Protein AF-A0AB33K5E7-F1 (afdb_monomer_lite)

Structure (mmCIF, N/CA/C/O backbone):
data_AF-A0AB33K5E7-F1
#
_entry.id   AF-A0AB33K5E7-F1
#
loop_
_atom_site.group_PDB
_atom_site.id
_atom_site.type_symbol
_atom_site.label_atom_id
_atom_site.label_alt_id
_atom_site.label_comp_id
_atom_site.label_asym_id
_atom_site.label_entity_id
_atom_site.label_seq_id
_atom_site.pdbx_PDB_ins_code
_atom_site.Cartn_x
_atom_site.Cartn_y
_atom_site.Cartn_z
_atom_site.occupancy
_atom_site.B_iso_or_equiv
_atom_site.auth_seq_id
_atom_site.auth_comp_id
_atom_site.auth_asym_id
_atom_site.auth_atom_id
_atom_site.pdbx_PDB_model_num
ATOM 1 N N . MET A 1 1 ? -12.745 38.269 89.923 1.00 45.34 1 MET A N 1
ATOM 2 C CA . MET A 1 1 ? -13.370 37.085 89.294 1.00 45.34 1 MET A CA 1
ATOM 3 C C . MET A 1 1 ? -13.185 37.184 87.789 1.00 45.34 1 MET A C 1
ATOM 5 O O . MET A 1 1 ? -13.771 38.069 87.185 1.00 45.34 1 MET A O 1
ATOM 9 N N . ALA A 1 2 ? -12.330 36.347 87.203 1.00 41.56 2 ALA A N 1
ATOM 10 C CA . ALA A 1 2 ? -12.125 36.285 85.757 1.00 41.56 2 ALA A CA 1
ATOM 11 C C . ALA A 1 2 ? -12.571 34.902 85.270 1.00 41.56 2 ALA A C 1
ATOM 13 O O . ALA A 1 2 ? -11.962 33.890 85.608 1.00 41.56 2 ALA A O 1
ATOM 14 N N . TYR A 1 3 ? -13.674 34.869 84.526 1.00 47.62 3 TYR A N 1
ATOM 15 C CA . TYR A 1 3 ? -14.204 33.663 83.902 1.00 47.62 3 TYR A CA 1
ATOM 16 C C . TYR A 1 3 ? -13.379 33.341 82.649 1.00 47.62 3 TYR A C 1
ATOM 18 O O . TYR A 1 3 ? -13.564 33.952 81.600 1.00 47.62 3 TYR A O 1
ATOM 26 N N . GLY A 1 4 ? -12.450 32.391 82.763 1.00 49.41 4 GLY A N 1
ATOM 27 C CA . GLY A 1 4 ? -11.745 31.811 81.620 1.00 49.41 4 GLY A CA 1
ATOM 28 C C . GLY A 1 4 ? -12.596 30.724 80.964 1.00 49.41 4 GLY A C 1
ATOM 29 O O . GLY A 1 4 ? -12.826 29.670 81.549 1.00 49.41 4 GLY A O 1
ATOM 30 N N . THR A 1 5 ? -13.077 30.985 79.753 1.00 57.50 5 THR A N 1
ATOM 31 C CA . THR A 1 5 ? -13.794 30.034 78.893 1.00 57.50 5 THR A CA 1
ATOM 32 C C . THR A 1 5 ? -12.846 28.913 78.436 1.00 57.50 5 THR A C 1
ATOM 34 O O . THR A 1 5 ? -11.818 29.212 77.826 1.00 57.50 5 THR A O 1
ATOM 37 N N . PRO A 1 6 ? -13.141 27.619 78.673 1.00 54.16 6 PRO A N 1
ATOM 38 C CA . PRO A 1 6 ? -12.310 26.547 78.139 1.00 54.16 6 PRO A CA 1
ATOM 39 C C . PRO A 1 6 ? -12.555 26.380 76.632 1.00 54.16 6 PRO A C 1
ATOM 41 O O . PRO A 1 6 ? -13.681 26.179 76.176 1.00 54.16 6 PRO A O 1
ATOM 44 N N . ALA A 1 7 ? -11.474 26.471 75.858 1.00 49.94 7 ALA A N 1
ATOM 45 C CA . ALA A 1 7 ? -11.465 26.333 74.408 1.00 49.94 7 ALA A CA 1
ATOM 46 C C . ALA A 1 7 ? -12.013 24.967 73.951 1.00 49.94 7 ALA A C 1
ATOM 48 O O . ALA A 1 7 ? -11.551 23.907 74.380 1.00 49.94 7 ALA A O 1
ATOM 49 N N . ALA A 1 8 ? -12.982 24.999 73.034 1.00 52.03 8 ALA A N 1
ATOM 50 C CA . ALA A 1 8 ? -13.568 23.819 72.414 1.00 52.03 8 ALA A CA 1
ATOM 51 C C . ALA A 1 8 ? -12.527 23.061 71.569 1.00 52.03 8 ALA A C 1
ATOM 53 O O . ALA A 1 8 ? -12.053 23.549 70.541 1.00 52.03 8 ALA A O 1
ATOM 54 N N . GLN A 1 9 ? -12.188 21.840 71.984 1.00 50.88 9 GLN A N 1
ATOM 55 C CA . GLN A 1 9 ? -11.328 20.939 71.219 1.00 50.88 9 GLN A CA 1
ATOM 56 C C . GLN A 1 9 ? -12.087 20.407 69.993 1.00 50.88 9 GLN A C 1
ATOM 58 O O . GLN A 1 9 ? -13.057 19.657 70.102 1.00 50.88 9 GLN A O 1
ATOM 63 N N . THR A 1 10 ? -11.635 20.782 68.797 1.00 57.53 10 THR A N 1
ATOM 64 C CA . THR A 1 10 ? -12.144 20.262 67.524 1.00 57.53 10 THR A CA 1
ATOM 65 C C . THR A 1 10 ? -11.651 18.829 67.307 1.00 57.53 10 THR A C 1
ATOM 67 O O . THR A 1 10 ? -10.491 18.576 66.987 1.00 57.53 10 THR A O 1
ATOM 70 N N . THR A 1 11 ? -12.538 17.845 67.461 1.00 56.28 11 THR A N 1
ATOM 71 C CA . THR A 1 11 ? -12.212 16.439 67.188 1.00 56.28 11 THR A CA 1
ATOM 72 C C . THR A 1 11 ? -12.206 16.171 65.678 1.00 56.28 11 THR A C 1
ATOM 74 O O . THR A 1 11 ? -13.236 15.994 65.027 1.00 56.28 11 THR A O 1
ATOM 77 N N . GLN A 1 12 ? -11.016 16.119 65.076 1.00 53.03 12 GLN A N 1
ATOM 78 C CA . GLN A 1 12 ? -10.844 15.661 63.694 1.00 53.03 12 GLN A CA 1
ATOM 79 C C . GLN A 1 12 ? -11.224 14.173 63.579 1.00 53.03 12 GLN A C 1
ATOM 81 O O . GLN A 1 12 ? -10.523 13.279 64.058 1.00 53.03 12 GLN A O 1
ATOM 86 N N . LYS A 1 13 ? -12.337 13.876 62.899 1.00 57.72 13 LYS A N 1
ATOM 87 C CA . LYS A 1 13 ? -12.805 12.505 62.640 1.00 57.72 13 LYS A CA 1
ATOM 88 C C . LYS A 1 13 ? -11.840 11.776 61.690 1.00 57.72 13 LYS A C 1
ATOM 90 O O . LYS A 1 13 ? -11.963 11.850 60.467 1.00 57.72 13 LYS A O 1
ATOM 95 N N . LYS A 1 14 ? -10.866 11.053 62.252 1.00 58.94 14 LYS A N 1
ATOM 96 C CA . LYS A 1 14 ? -9.869 10.247 61.524 1.00 58.94 14 LYS A CA 1
ATOM 97 C C . LYS A 1 14 ? -10.568 9.238 60.596 1.00 58.94 14 LYS A C 1
ATOM 99 O O . LYS A 1 14 ? -11.207 8.291 61.056 1.00 58.94 14 LYS A O 1
ATOM 104 N N . ARG A 1 15 ? -10.454 9.414 59.272 1.00 60.03 15 ARG A N 1
ATOM 105 C CA . ARG A 1 15 ? -10.975 8.451 58.279 1.00 60.03 15 ARG A CA 1
ATOM 106 C C . ARG A 1 15 ? -10.195 7.139 58.410 1.00 60.03 15 ARG A C 1
ATOM 108 O O . ARG A 1 15 ? -9.036 7.062 58.015 1.00 60.03 15 ARG A O 1
ATOM 115 N N . ARG A 1 16 ? -10.821 6.102 58.971 1.00 71.56 16 ARG A N 1
ATOM 116 C CA . ARG A 1 16 ? -10.220 4.765 59.100 1.00 71.56 16 ARG A CA 1
ATOM 117 C C . ARG A 1 16 ? -10.138 4.117 57.717 1.00 71.56 16 ARG A C 1
ATOM 119 O O . ARG A 1 16 ? -11.153 3.736 57.139 1.00 71.56 16 ARG A O 1
ATOM 126 N N . THR A 1 17 ? -8.934 4.004 57.168 1.00 76.94 17 THR A N 1
ATOM 127 C CA . THR A 1 17 ? -8.682 3.230 55.951 1.00 76.94 17 THR A CA 1
ATOM 128 C C . THR A 1 17 ? -8.501 1.759 56.319 1.00 76.94 17 THR A C 1
ATOM 130 O O . THR A 1 17 ? -7.806 1.414 57.272 1.00 76.94 17 THR A O 1
ATOM 133 N N . LEU A 1 18 ? -9.164 0.864 55.584 1.00 82.25 18 LEU A N 1
ATOM 134 C CA . LEU A 1 18 ? -9.027 -0.576 55.808 1.00 82.25 18 LEU A CA 1
ATOM 135 C C . LEU A 1 18 ? -7.586 -1.018 55.527 1.00 82.25 18 LEU A C 1
ATOM 137 O O . LEU A 1 18 ? -7.046 -0.734 54.451 1.00 82.25 18 LEU A O 1
ATOM 141 N N . THR A 1 19 ? -7.000 -1.768 56.459 1.00 85.19 19 THR A N 1
ATOM 142 C CA . THR A 1 19 ? -5.695 -2.410 56.274 1.00 85.19 19 THR A CA 1
ATOM 143 C C . THR A 1 19 ? -5.761 -3.451 55.154 1.00 85.19 19 THR A C 1
ATOM 145 O O . THR A 1 19 ? -6.829 -3.984 54.831 1.00 85.19 19 THR A O 1
ATOM 148 N N . ALA A 1 20 ? -4.620 -3.767 54.537 1.00 82.38 2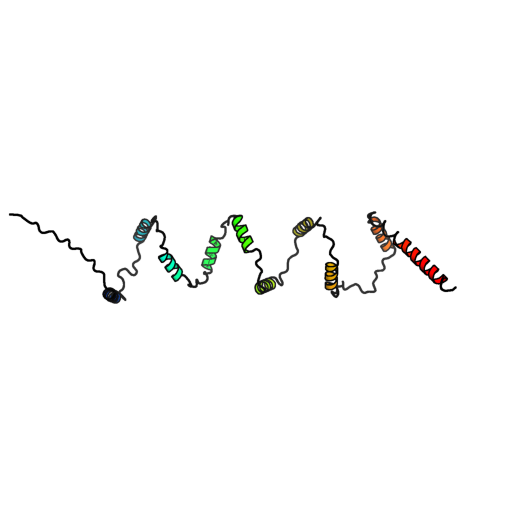0 ALA A N 1
ATOM 149 C CA . ALA A 1 20 ? -4.552 -4.773 53.474 1.00 82.38 20 ALA A CA 1
ATOM 150 C C . ALA A 1 20 ? -5.091 -6.142 53.937 1.00 82.38 20 ALA A C 1
ATOM 152 O O . ALA A 1 20 ? -5.829 -6.800 53.203 1.00 82.38 20 ALA A O 1
ATOM 153 N N . ALA A 1 21 ? -4.812 -6.519 55.189 1.00 83.81 21 ALA A N 1
ATOM 154 C CA . ALA A 1 21 ? -5.341 -7.727 55.814 1.00 83.81 21 ALA A CA 1
ATOM 155 C C . ALA A 1 21 ? -6.875 -7.696 55.948 1.00 83.81 21 ALA A C 1
ATOM 157 O O . ALA A 1 21 ? -7.542 -8.673 55.604 1.00 83.81 21 ALA A O 1
ATOM 158 N N . ALA A 1 22 ? -7.452 -6.566 56.371 1.00 85.88 22 ALA A N 1
ATOM 159 C CA . ALA A 1 22 ? -8.904 -6.406 56.453 1.00 85.88 22 ALA A CA 1
ATOM 160 C C . ALA A 1 22 ? -9.565 -6.499 55.066 1.00 85.88 22 ALA A C 1
ATOM 162 O O . ALA A 1 22 ? -10.558 -7.207 54.898 1.00 85.88 22 ALA A O 1
ATOM 163 N N . LYS A 1 23 ? -8.973 -5.869 54.041 1.00 87.75 23 LYS A N 1
ATOM 164 C CA . LYS A 1 23 ? -9.442 -5.979 52.647 1.00 87.75 23 LYS A CA 1
ATOM 165 C C . LYS A 1 23 ? -9.378 -7.420 52.132 1.00 87.75 23 LYS A C 1
ATOM 167 O O . LYS A 1 23 ? -10.314 -7.863 51.471 1.00 87.75 23 LYS A O 1
ATOM 172 N N . LYS A 1 24 ? -8.320 -8.169 52.467 1.00 86.06 24 LYS A N 1
ATOM 173 C CA . LYS A 1 24 ? -8.164 -9.586 52.095 1.00 86.06 24 LYS A CA 1
ATOM 174 C C . LYS A 1 24 ? -9.234 -10.467 52.750 1.00 86.06 24 LYS A C 1
ATOM 176 O O . LYS A 1 24 ? -9.838 -11.277 52.055 1.00 86.06 24 LYS A O 1
ATOM 181 N N . LYS A 1 25 ? -9.530 -10.260 54.040 1.00 87.44 25 LYS A N 1
ATOM 182 C CA . LYS A 1 25 ? -10.610 -10.967 54.758 1.00 87.44 25 LYS A CA 1
ATOM 183 C C . LYS A 1 25 ? -11.991 -10.672 54.162 1.00 87.44 25 LYS A C 1
ATOM 185 O O . LYS A 1 25 ? -12.774 -11.591 53.936 1.00 87.44 25 LYS A O 1
ATOM 190 N N . ILE A 1 26 ? -12.274 -9.405 53.855 1.00 85.25 26 ILE A N 1
ATOM 191 C CA . ILE A 1 26 ? -13.532 -9.001 53.207 1.00 85.25 26 ILE A CA 1
ATOM 192 C C . ILE A 1 26 ? -13.646 -9.630 51.812 1.00 85.25 26 ILE A C 1
ATOM 194 O O . ILE A 1 26 ? -14.695 -10.177 51.483 1.00 85.25 26 ILE A O 1
ATOM 198 N N . SER A 1 27 ? -12.567 -9.602 51.025 1.00 83.56 27 SER A N 1
ATOM 199 C CA . SER A 1 27 ? -12.514 -10.207 49.690 1.00 83.56 27 SER A CA 1
ATOM 200 C C . SER A 1 27 ? -12.775 -11.713 49.740 1.00 83.56 27 SER A C 1
ATOM 202 O O . SER A 1 27 ? -13.689 -12.187 49.074 1.00 83.56 27 SER A O 1
ATOM 204 N N . ALA A 1 28 ? -12.076 -12.452 50.608 1.00 83.50 28 ALA A N 1
ATOM 205 C CA . ALA A 1 28 ? -12.276 -13.894 50.785 1.00 83.50 28 ALA A CA 1
ATOM 206 C C . ALA A 1 28 ? -13.712 -14.245 51.217 1.00 83.50 28 ALA A C 1
ATOM 208 O O . ALA A 1 28 ? -14.277 -15.247 50.790 1.00 83.50 28 ALA A O 1
ATOM 209 N N . ARG A 1 29 ? -14.352 -13.384 52.018 1.00 83.00 29 ARG A N 1
ATOM 210 C CA . ARG A 1 29 ? -15.759 -13.550 52.419 1.00 83.00 29 ARG A CA 1
ATOM 211 C C . ARG A 1 29 ? -16.753 -13.229 51.294 1.00 83.00 29 ARG A C 1
ATOM 213 O O . ARG A 1 29 ? -17.927 -13.591 51.407 1.00 83.00 29 ARG A O 1
ATOM 220 N N . GLN A 1 30 ? -16.331 -12.506 50.260 1.00 79.19 30 GLN A N 1
ATOM 221 C CA . GLN A 1 30 ? -17.154 -12.122 49.110 1.00 79.19 30 GLN A CA 1
ATOM 222 C C . GLN A 1 30 ? -16.920 -13.016 47.885 1.00 79.19 30 GLN A C 1
ATOM 224 O O . GLN A 1 30 ? -17.825 -13.144 47.058 1.00 79.19 30 GLN A O 1
ATOM 229 N N . THR A 1 31 ? -15.758 -13.665 47.766 1.00 72.75 31 THR A N 1
ATOM 230 C CA . THR A 1 31 ? -15.484 -14.622 46.688 1.00 72.75 31 THR A CA 1
ATOM 231 C C . THR A 1 31 ? -16.472 -15.787 46.737 1.00 72.75 31 THR A C 1
ATOM 233 O O . THR A 1 31 ? -16.683 -16.384 47.787 1.00 72.75 31 THR A O 1
ATOM 236 N N . GLY A 1 32 ? -17.105 -16.091 45.601 1.00 73.31 32 GLY A N 1
ATOM 237 C CA . GLY A 1 32 ? -18.065 -17.195 45.463 1.00 73.31 32 GLY A CA 1
ATOM 238 C C . GLY A 1 32 ? -19.530 -16.836 45.740 1.00 73.31 32 GLY A C 1
ATOM 239 O O . GLY A 1 32 ? -20.422 -17.565 45.312 1.00 73.31 32 GLY A O 1
ATOM 240 N N . LYS A 1 33 ? -19.823 -15.689 46.367 1.00 77.06 33 LYS A N 1
ATOM 241 C CA . LYS A 1 33 ? -21.213 -15.252 46.571 1.00 77.06 33 LYS A CA 1
ATOM 242 C C . LYS A 1 33 ? -21.808 -14.734 45.262 1.00 77.06 33 LYS A C 1
ATOM 244 O O . LYS A 1 33 ? -21.201 -13.910 44.574 1.00 77.06 33 LYS A O 1
ATOM 249 N N . LYS A 1 34 ? -23.018 -15.186 44.911 1.00 71.81 34 LYS A N 1
ATOM 250 C CA . LYS A 1 34 ? -23.780 -14.586 43.806 1.00 71.81 34 LYS A CA 1
ATOM 251 C C . LYS A 1 34 ? -24.079 -13.134 44.187 1.00 71.81 34 LYS A C 1
ATOM 253 O O . LYS A 1 34 ? -24.711 -12.884 45.207 1.00 71.81 34 LYS A O 1
ATOM 258 N N . HIS A 1 35 ? -23.594 -12.174 43.396 1.00 73.12 35 HIS A N 1
ATOM 259 C CA . HIS A 1 35 ? -23.960 -10.778 43.622 1.00 73.12 35 HIS A CA 1
ATOM 260 C C . HIS A 1 35 ? -25.480 -10.633 43.462 1.00 73.12 35 HIS A C 1
ATOM 262 O O . HIS A 1 35 ? -26.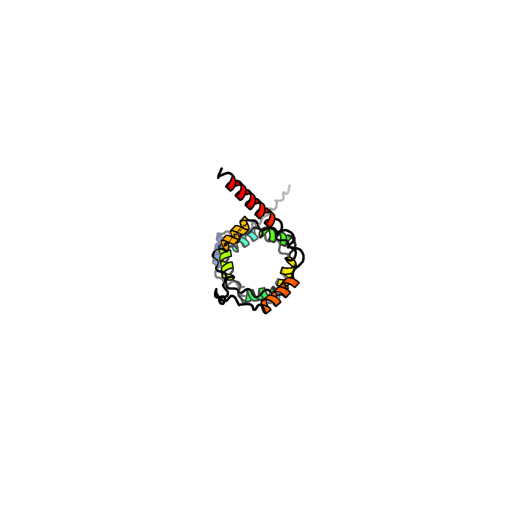016 -11.169 42.489 1.00 73.12 35 HIS A O 1
ATOM 268 N N . PRO A 1 36 ? -26.160 -9.885 44.348 1.00 73.44 36 PRO A N 1
ATOM 269 C CA . PRO A 1 36 ? -27.622 -9.765 44.355 1.00 73.44 36 PRO A CA 1
ATOM 270 C C . PRO A 1 36 ? -28.194 -9.186 43.052 1.00 73.44 36 PRO A C 1
ATOM 272 O O . PRO A 1 36 ? -29.381 -9.333 42.782 1.00 73.44 36 PRO A O 1
ATOM 275 N N . HIS A 1 37 ? -27.343 -8.573 42.217 1.00 70.31 37 HIS A N 1
ATOM 276 C CA . HIS A 1 37 ? -27.714 -8.054 40.902 1.00 70.31 37 HIS A CA 1
ATOM 277 C C . HIS A 1 37 ? -27.053 -8.751 39.709 1.00 70.31 37 HIS A C 1
ATOM 279 O O . HIS A 1 37 ? -27.079 -8.235 38.589 1.00 70.31 37 HIS A O 1
ATOM 285 N N . LYS A 1 38 ? -26.438 -9.920 39.912 1.00 72.25 38 LYS A N 1
ATOM 286 C CA . LYS A 1 38 ? -25.819 -10.671 38.817 1.00 72.25 38 LYS A CA 1
ATOM 287 C C . LYS A 1 38 ? -26.913 -11.277 37.935 1.00 72.25 38 LYS A C 1
ATOM 289 O O . LYS A 1 38 ? -27.544 -12.247 38.328 1.00 72.25 38 LYS A O 1
ATOM 294 N N . GLY A 1 39 ? -27.096 -10.716 36.741 1.00 67.44 39 GLY A N 1
ATOM 295 C CA . GLY A 1 39 ? -28.043 -11.225 35.743 1.00 67.44 39 GLY A CA 1
ATOM 296 C C . GLY A 1 39 ? -29.368 -10.466 35.645 1.00 67.44 39 GLY A C 1
ATOM 297 O O . GLY A 1 39 ? -30.168 -10.807 34.781 1.00 67.44 39 GLY A O 1
ATOM 298 N N . HIS A 1 40 ? -29.596 -9.415 36.443 1.00 73.50 40 HIS A N 1
ATOM 299 C CA . HIS A 1 40 ? -30.786 -8.577 36.253 1.00 73.50 40 HIS A CA 1
ATOM 300 C C . HIS A 1 40 ? -30.681 -7.804 34.942 1.00 73.50 40 HIS A C 1
ATOM 302 O O . HIS A 1 40 ? -29.780 -6.981 34.750 1.00 73.50 40 HIS A O 1
ATOM 308 N N . ALA A 1 41 ? -31.614 -8.068 34.030 1.00 67.75 41 ALA A N 1
ATOM 309 C CA . ALA A 1 41 ? -31.745 -7.304 32.805 1.00 67.75 41 ALA A CA 1
ATOM 310 C C . ALA A 1 41 ? -32.206 -5.883 33.153 1.00 67.75 41 ALA A C 1
ATOM 312 O O . ALA A 1 41 ? -33.260 -5.679 33.750 1.00 67.75 41 ALA A O 1
ATOM 313 N N . THR A 1 42 ? -31.420 -4.877 32.774 1.00 77.12 42 THR A N 1
ATOM 314 C CA . THR A 1 42 ? -31.861 -3.486 32.888 1.00 77.12 42 THR A CA 1
ATOM 315 C C . THR A 1 42 ? -33.060 -3.262 31.969 1.00 77.12 42 THR A C 1
ATOM 317 O O . THR A 1 42 ? -33.007 -3.582 30.776 1.00 77.12 42 THR A O 1
ATOM 320 N N . THR A 1 43 ? -34.145 -2.718 32.524 1.00 83.00 43 THR A N 1
ATOM 321 C CA . THR A 1 43 ? -35.357 -2.399 31.760 1.00 83.00 43 THR A CA 1
ATOM 322 C C . THR A 1 43 ? -35.040 -1.385 30.659 1.00 83.00 43 THR A C 1
ATOM 324 O O . THR A 1 43 ? -34.111 -0.579 30.780 1.00 83.00 43 THR A O 1
ATOM 327 N N . ALA A 1 44 ? -35.808 -1.404 29.566 1.00 81.88 44 ALA A N 1
ATOM 328 C CA . ALA A 1 44 ? -35.626 -0.456 28.463 1.00 81.88 44 ALA A CA 1
ATOM 329 C C . ALA A 1 44 ? -35.684 1.005 28.952 1.00 81.88 44 ALA A C 1
ATOM 331 O O . ALA A 1 44 ? -34.850 1.822 28.564 1.00 81.88 44 ALA A O 1
ATOM 332 N N . SER A 1 45 ? -36.586 1.295 29.895 1.00 82.25 45 SER A N 1
ATOM 333 C CA . SER A 1 45 ? -36.702 2.598 30.560 1.00 82.25 45 SER A CA 1
ATOM 334 C C . SER A 1 45 ? -35.432 2.990 31.333 1.00 82.25 45 SER A C 1
ATOM 336 O O . SER A 1 45 ? -34.933 4.106 31.184 1.00 82.25 45 SER A O 1
ATOM 338 N N . ALA A 1 46 ? -34.826 2.068 32.090 1.00 84.62 46 ALA A N 1
ATOM 339 C CA . ALA A 1 46 ? -33.567 2.329 32.792 1.00 84.62 46 ALA A CA 1
ATOM 340 C C . ALA A 1 46 ? -32.403 2.595 31.821 1.00 84.62 46 ALA A C 1
ATOM 342 O O . ALA A 1 46 ? -31.620 3.525 32.026 1.00 84.62 46 ALA A O 1
ATOM 343 N N . LYS A 1 47 ? -32.312 1.832 30.724 1.00 85.94 47 LYS A N 1
ATOM 344 C CA . LYS A 1 47 ? -31.301 2.058 29.676 1.00 85.94 47 LYS A CA 1
ATOM 345 C C . LYS A 1 47 ? -31.478 3.418 29.000 1.00 85.94 47 LYS A C 1
ATOM 347 O O . LYS A 1 47 ? -30.483 4.106 28.773 1.00 85.94 47 LYS A O 1
ATOM 352 N N . ALA A 1 48 ? -32.717 3.823 28.723 1.00 85.44 48 ALA A N 1
ATOM 353 C CA . ALA A 1 48 ? -33.028 5.125 28.139 1.00 85.44 48 ALA A CA 1
ATOM 354 C C . ALA A 1 48 ? -32.623 6.277 29.072 1.00 85.44 48 ALA A C 1
ATOM 356 O O . ALA A 1 48 ? -31.939 7.200 28.631 1.00 85.44 48 ALA A O 1
ATOM 357 N N . LYS A 1 49 ? -32.937 6.180 30.371 1.00 88.00 49 LYS A N 1
ATOM 358 C CA . LYS A 1 49 ? -32.532 7.169 31.387 1.00 88.00 49 LYS A CA 1
ATOM 359 C C . LYS A 1 49 ? -31.010 7.296 31.500 1.00 88.00 49 LYS A C 1
ATOM 361 O O . LYS A 1 49 ? -30.483 8.404 31.467 1.00 88.00 49 LYS A O 1
ATOM 366 N N . ILE A 1 50 ? -30.291 6.171 31.553 1.00 86.62 50 ILE A N 1
ATOM 367 C CA . ILE A 1 50 ? -28.818 6.167 31.582 1.00 86.62 50 ILE A CA 1
ATOM 368 C C . ILE A 1 50 ? -28.257 6.767 30.287 1.00 86.62 50 ILE A C 1
ATOM 370 O O . ILE A 1 50 ? -27.353 7.599 30.331 1.00 86.62 50 ILE A O 1
ATOM 374 N N . SER A 1 51 ? -28.800 6.390 29.127 1.00 86.12 51 SER A N 1
ATOM 375 C CA . SER A 1 51 ? -28.345 6.925 27.843 1.00 86.12 51 SER A CA 1
ATOM 376 C C . SER A 1 51 ? -28.599 8.425 27.716 1.00 86.12 51 SER A C 1
ATOM 378 O O . SER A 1 51 ? -27.756 9.109 27.142 1.00 86.12 51 SER A O 1
ATOM 380 N N . ALA A 1 52 ? -29.725 8.935 28.217 1.00 85.88 52 ALA A N 1
ATOM 381 C CA . ALA A 1 52 ? -30.028 10.363 28.228 1.00 85.88 52 ALA A CA 1
ATOM 382 C C . ALA A 1 52 ? -29.060 11.120 29.148 1.00 85.88 52 ALA A C 1
ATOM 384 O O . ALA A 1 52 ? -28.464 12.102 28.719 1.00 85.88 52 ALA A O 1
ATOM 385 N N . ALA A 1 53 ? -28.807 10.601 30.354 1.00 85.81 53 ALA A N 1
ATOM 386 C CA . ALA A 1 53 ? -27.872 11.198 31.310 1.00 85.81 53 ALA A CA 1
ATOM 387 C C . ALA A 1 53 ? -26.407 11.193 30.828 1.00 85.81 53 ALA A C 1
ATOM 389 O O . ALA A 1 53 ? -25.605 12.038 31.228 1.00 85.81 53 ALA A O 1
ATOM 390 N N . LEU A 1 54 ? -26.024 10.223 29.993 1.00 85.00 54 LEU A N 1
ATOM 391 C CA . LEU A 1 54 ? -24.672 10.127 29.436 1.00 85.00 54 LEU A CA 1
ATOM 392 C C . LEU A 1 54 ? -24.503 10.881 28.112 1.00 85.00 54 LEU A C 1
ATOM 394 O O . LEU A 1 54 ? -23.372 11.203 27.738 1.00 85.00 54 LEU A O 1
ATOM 398 N N . LYS A 1 55 ? -25.593 11.173 27.396 1.00 84.56 55 LYS A N 1
ATOM 399 C CA . LYS A 1 55 ? -25.543 11.883 26.117 1.00 84.56 55 LYS A CA 1
ATOM 400 C C . LYS A 1 55 ? -25.076 13.325 26.349 1.00 84.56 55 LYS A C 1
ATOM 402 O O . LYS A 1 55 ? -25.615 14.039 27.179 1.00 84.56 55 LYS A O 1
ATOM 407 N N . GLY A 1 56 ? -24.036 13.738 25.625 1.00 74.62 56 GLY A N 1
ATOM 408 C CA . GLY A 1 56 ? -23.461 15.087 25.726 1.00 74.62 56 GLY A CA 1
ATOM 409 C C . GLY A 1 56 ? -22.402 15.272 26.820 1.00 74.62 56 GLY A C 1
ATOM 410 O O . GLY A 1 56 ? -21.745 16.314 26.847 1.00 74.62 56 GLY A O 1
ATOM 411 N N . ARG A 1 57 ? -22.146 14.271 27.677 1.00 79.31 57 ARG A N 1
ATOM 412 C CA . ARG A 1 57 ? -21.023 14.340 28.626 1.00 79.31 57 ARG A CA 1
ATOM 413 C C . ARG A 1 57 ? -19.699 14.336 27.860 1.00 79.31 57 ARG A C 1
ATOM 415 O O . ARG A 1 57 ? -19.349 13.359 27.201 1.00 79.31 57 ARG A O 1
ATOM 422 N N . LYS A 1 58 ? -18.937 15.426 27.969 1.00 72.06 58 LYS A N 1
ATOM 423 C CA . LYS A 1 58 ? -17.573 15.500 27.434 1.00 72.06 58 LYS A CA 1
ATOM 424 C C . LYS A 1 58 ? -16.662 14.642 28.310 1.00 72.06 58 LYS A C 1
ATOM 426 O O . LYS A 1 58 ? -16.373 14.990 29.451 1.00 72.06 58 LYS A O 1
ATOM 431 N N . HIS A 1 59 ? -16.223 13.501 27.789 1.00 72.62 59 HIS A N 1
ATOM 432 C CA . HIS A 1 59 ? -15.158 12.736 28.426 1.00 72.62 59 HIS A CA 1
ATOM 433 C C . HIS A 1 59 ? -13.847 13.514 28.274 1.00 72.62 59 HIS A C 1
ATOM 435 O O . HIS A 1 59 ? -13.424 13.799 27.155 1.00 72.62 59 HIS A O 1
ATOM 441 N N . GLY A 1 60 ? -13.228 13.883 29.398 1.00 72.06 60 GLY A N 1
ATOM 4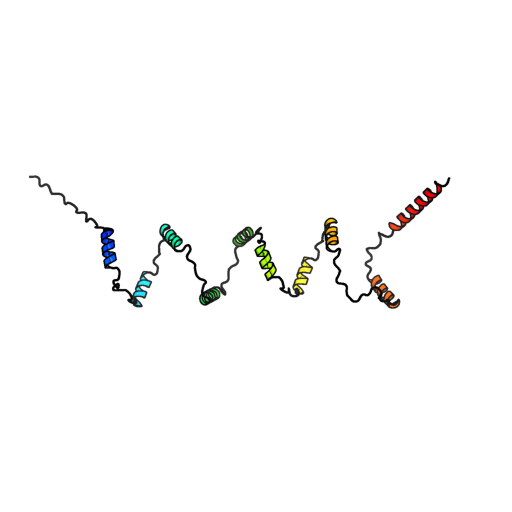42 C CA . GLY A 1 60 ? -11.909 14.513 29.397 1.00 72.06 60 GLY A CA 1
ATOM 443 C C . GLY A 1 60 ? -10.841 13.611 28.759 1.00 72.06 60 GLY A C 1
ATOM 444 O O . GLY A 1 60 ? -11.046 12.397 28.631 1.00 72.06 60 GLY A O 1
ATOM 445 N N . PRO A 1 61 ? -9.695 14.180 28.346 1.00 75.00 61 PRO A N 1
ATOM 446 C CA . PRO A 1 61 ? -8.618 13.409 27.745 1.00 75.00 61 PRO A CA 1
ATOM 447 C C . PRO A 1 61 ? -8.141 12.320 28.711 1.00 75.00 61 PRO A C 1
ATOM 449 O O . PRO A 1 61 ? -7.831 12.573 29.874 1.00 75.00 61 PRO A O 1
ATOM 452 N N . VAL A 1 62 ? -8.085 11.082 28.217 1.00 77.31 62 VAL A N 1
ATOM 453 C CA . VAL A 1 62 ? -7.544 9.946 28.970 1.00 77.31 62 VAL A CA 1
ATOM 454 C C . VAL A 1 62 ? -6.094 10.257 29.341 1.00 77.31 62 VAL A C 1
ATOM 456 O O . VAL A 1 62 ? -5.284 10.548 28.459 1.00 77.31 62 VAL A O 1
ATOM 459 N N . SER A 1 63 ? -5.757 10.178 30.632 1.00 81.00 63 SER A N 1
ATOM 460 C CA . SER A 1 63 ? -4.410 10.502 31.111 1.00 81.00 63 SER A CA 1
ATOM 461 C C . SER A 1 63 ? -3.337 9.664 30.408 1.00 81.00 63 SER A C 1
ATOM 463 O O . SER A 1 63 ? -3.561 8.495 30.066 1.00 81.00 63 SER A O 1
ATOM 465 N N . ALA A 1 64 ? -2.146 10.240 30.213 1.00 80.69 64 ALA A N 1
ATOM 466 C CA . ALA A 1 64 ? -1.032 9.571 29.536 1.00 80.69 64 ALA A CA 1
ATOM 467 C C . ALA A 1 64 ? -0.698 8.209 30.173 1.00 80.69 64 ALA A C 1
ATOM 469 O O . ALA A 1 64 ? -0.514 7.220 29.463 1.00 80.69 64 ALA A O 1
ATOM 470 N N . ALA A 1 65 ? -0.737 8.128 31.507 1.00 80.31 65 ALA A N 1
ATOM 471 C CA . ALA A 1 65 ? -0.545 6.888 32.255 1.00 80.31 65 ALA A CA 1
ATOM 472 C C . ALA A 1 65 ? -1.603 5.820 31.919 1.00 80.31 65 ALA A C 1
ATOM 474 O O . ALA A 1 65 ? -1.278 4.645 31.740 1.00 80.31 65 ALA A O 1
ATOM 475 N N . THR A 1 66 ? -2.870 6.213 31.780 1.00 82.31 66 THR A N 1
ATOM 476 C CA . THR A 1 66 ? -3.957 5.290 31.413 1.00 82.31 66 THR A CA 1
ATOM 477 C C . THR A 1 66 ? -3.805 4.818 29.970 1.00 82.31 66 THR A C 1
ATOM 479 O O . THR A 1 66 ? -3.949 3.628 29.680 1.00 82.31 66 THR A O 1
ATOM 482 N N . ARG A 1 67 ? -3.427 5.722 29.060 1.00 84.81 67 ARG A N 1
ATOM 483 C CA . ARG A 1 67 ? -3.161 5.386 27.656 1.00 84.81 67 ARG A CA 1
ATOM 484 C C . ARG A 1 67 ? -1.974 4.430 27.510 1.00 84.81 67 ARG A C 1
ATOM 486 O O . ARG A 1 67 ? -2.049 3.496 26.711 1.00 84.81 67 ARG A O 1
ATOM 493 N N . ALA A 1 68 ? -0.914 4.624 28.293 1.00 83.81 68 ALA A N 1
ATOM 494 C CA . ALA A 1 68 ? 0.243 3.733 28.337 1.00 83.81 68 ALA A CA 1
ATOM 495 C C . ALA A 1 68 ? -0.135 2.327 28.831 1.00 83.81 68 ALA A C 1
ATOM 497 O O . ALA A 1 68 ? 0.201 1.343 28.172 1.00 83.81 68 ALA A O 1
ATOM 498 N N . LYS A 1 69 ? -0.916 2.225 29.917 1.00 85.38 69 LYS A N 1
ATOM 499 C CA . LYS A 1 69 ? -1.423 0.942 30.440 1.00 85.38 69 LYS A CA 1
ATOM 500 C C . LYS A 1 69 ? -2.292 0.203 29.419 1.00 85.38 69 LYS A C 1
ATOM 502 O O . LYS A 1 69 ? -2.075 -0.982 29.178 1.00 85.38 69 LYS A O 1
ATOM 507 N N . LEU A 1 70 ? -3.222 0.903 28.764 1.00 84.81 70 LEU A N 1
ATOM 508 C CA . LEU A 1 70 ? -4.055 0.326 27.701 1.00 84.81 70 LEU A CA 1
ATOM 509 C C . LEU A 1 70 ? -3.216 -0.137 26.507 1.00 84.81 70 LEU A C 1
ATOM 511 O O . LEU A 1 70 ? -3.445 -1.218 25.967 1.00 84.81 70 LEU A O 1
ATOM 515 N N . SER A 1 71 ? -2.222 0.658 26.110 1.00 84.75 71 SER A N 1
ATOM 516 C CA . SER A 1 71 ? -1.344 0.327 24.985 1.00 84.75 71 SER A CA 1
ATOM 517 C C . SER A 1 71 ? -0.481 -0.894 25.297 1.00 84.75 71 SER A C 1
ATOM 519 O O . SER A 1 71 ? -0.380 -1.782 24.458 1.00 84.75 71 SER A O 1
ATOM 521 N N . ALA A 1 72 ? 0.083 -0.983 26.505 1.00 83.81 72 ALA A N 1
ATOM 522 C CA . ALA A 1 72 ? 0.830 -2.150 26.969 1.00 83.81 72 ALA A CA 1
ATOM 523 C C . ALA A 1 72 ? -0.054 -3.406 27.029 1.00 83.81 72 ALA A C 1
ATOM 525 O O . ALA A 1 72 ? 0.342 -4.449 26.518 1.00 83.81 72 ALA A O 1
ATOM 526 N N . ALA A 1 73 ? -1.277 -3.292 27.556 1.00 83.50 73 ALA A N 1
ATOM 527 C CA . ALA A 1 73 ? -2.222 -4.407 27.652 1.00 83.50 73 ALA A CA 1
ATOM 528 C C . ALA A 1 73 ? -2.731 -4.912 26.289 1.00 83.50 73 ALA A C 1
ATOM 530 O O . ALA A 1 73 ? -3.166 -6.060 26.169 1.00 83.50 73 ALA A O 1
ATOM 531 N N . LEU A 1 74 ? -2.734 -4.057 25.264 1.00 81.56 74 LEU A N 1
ATOM 532 C CA . LEU A 1 74 ? -3.153 -4.408 23.904 1.00 81.56 74 LEU A CA 1
ATOM 533 C C . LEU A 1 74 ? -1.979 -4.810 23.001 1.00 81.56 74 LEU A C 1
ATOM 535 O O . LEU A 1 74 ? -2.202 -5.419 21.950 1.00 81.56 74 LEU A O 1
ATOM 539 N N . ARG A 1 75 ? -0.739 -4.492 23.386 1.00 81.31 75 ARG A N 1
ATOM 540 C CA . ARG A 1 75 ? 0.468 -4.845 22.635 1.00 81.31 75 ARG A CA 1
ATOM 541 C C . ARG A 1 75 ? 0.668 -6.361 22.672 1.00 81.31 75 ARG A C 1
ATOM 543 O O . ARG A 1 75 ? 0.616 -6.977 23.725 1.00 81.31 75 ARG A O 1
ATOM 550 N N . GLY A 1 76 ? 0.865 -6.969 21.503 1.00 70.00 76 GLY A N 1
ATOM 551 C CA . GLY A 1 76 ? 1.097 -8.414 21.372 1.00 70.00 76 GLY A CA 1
ATOM 552 C C . GLY A 1 76 ? -0.161 -9.291 21.330 1.00 70.00 76 GLY A C 1
ATOM 553 O O . GLY A 1 76 ? -0.055 -10.473 21.011 1.00 70.00 76 GLY A O 1
ATOM 554 N N . LYS A 1 77 ? -1.364 -8.743 21.556 1.00 74.62 77 LYS A N 1
ATOM 555 C CA . LYS A 1 77 ? -2.606 -9.509 21.365 1.00 74.62 77 LYS A CA 1
ATOM 556 C C . LYS A 1 77 ? -2.816 -9.802 19.878 1.00 74.62 77 LYS A C 1
ATOM 558 O O . LYS A 1 77 ? -3.100 -8.893 19.093 1.00 74.62 77 LYS A O 1
ATOM 563 N N . LYS A 1 78 ? -2.685 -11.076 19.490 1.00 65.38 78 LYS A N 1
ATOM 564 C CA . LYS A 1 78 ? -2.958 -11.540 18.123 1.00 65.38 78 LYS A CA 1
ATOM 565 C C . LYS A 1 78 ? -4.436 -11.309 17.815 1.00 65.38 78 LYS A C 1
ATOM 567 O O . LYS A 1 78 ? -5.311 -11.963 18.372 1.00 65.38 78 LYS A O 1
ATOM 572 N N . ARG A 1 79 ? -4.720 -10.353 16.931 1.00 72.00 79 ARG A N 1
ATOM 573 C CA . ARG A 1 79 ? -6.058 -10.192 16.358 1.00 72.00 79 ARG A CA 1
ATOM 574 C C . ARG A 1 79 ? -6.235 -11.307 15.334 1.00 72.00 79 ARG A C 1
ATOM 576 O O . ARG A 1 79 ? -5.462 -11.372 14.38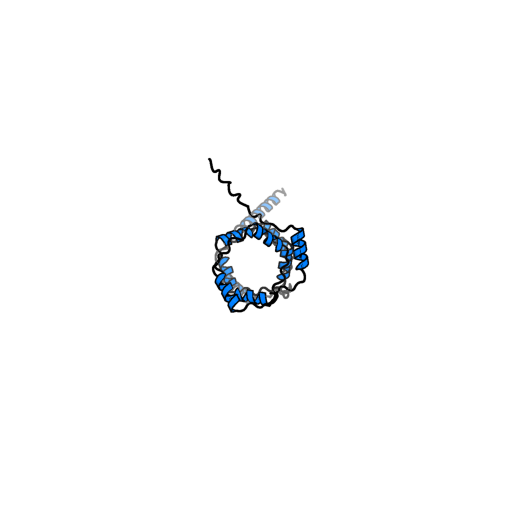0 1.00 72.00 79 ARG A O 1
ATOM 583 N N . GLY A 1 80 ? -7.204 -12.192 15.561 1.00 71.31 80 GLY A N 1
ATOM 584 C CA . GLY A 1 80 ? -7.561 -13.223 14.590 1.00 71.31 80 GLY A CA 1
ATOM 585 C C . GLY A 1 80 ? -7.952 -12.613 13.235 1.00 71.31 80 GLY A C 1
ATOM 586 O O . GLY A 1 80 ? -8.285 -11.421 13.165 1.00 71.31 80 GLY A O 1
ATOM 587 N N . PRO A 1 81 ? -7.899 -13.396 12.144 1.00 74.38 81 PRO A N 1
ATOM 588 C CA . PRO A 1 81 ? -8.359 -12.930 10.844 1.00 74.38 81 PRO A CA 1
ATOM 589 C C . PRO A 1 81 ? -9.825 -12.495 10.943 1.00 74.38 81 PRO A C 1
ATOM 591 O O . PRO A 1 81 ? -10.645 -13.176 11.557 1.00 74.38 81 PRO A O 1
ATOM 594 N N . LEU A 1 82 ? -10.166 -11.348 10.343 1.00 74.75 82 LEU A N 1
ATOM 595 C CA . LEU A 1 82 ? -11.566 -10.931 10.257 1.00 74.75 82 LEU A CA 1
ATOM 596 C C . LEU A 1 82 ? -12.377 -12.019 9.546 1.00 74.75 82 LEU A C 1
ATOM 598 O O . LEU A 1 82 ? -11.969 -12.491 8.481 1.00 74.75 82 LEU A O 1
ATOM 602 N N . SER A 1 83 ? -13.541 -12.363 10.103 1.00 80.75 83 SER A N 1
ATOM 603 C CA . SER A 1 83 ? -14.464 -13.313 9.480 1.00 80.75 83 SER A CA 1
ATOM 604 C C . SER A 1 83 ? -14.866 -12.850 8.075 1.00 80.75 83 SER A C 1
ATOM 606 O O . SER A 1 83 ? -14.889 -11.650 7.777 1.00 80.75 83 SER A O 1
ATOM 608 N N . ALA A 1 84 ? -15.203 -13.797 7.195 1.00 78.44 84 ALA A N 1
ATOM 609 C CA . ALA A 1 84 ? -15.625 -13.492 5.827 1.00 78.44 84 ALA A CA 1
ATOM 610 C C . ALA A 1 84 ? -16.805 -12.502 5.798 1.00 78.44 84 ALA A C 1
ATOM 612 O O . ALA A 1 84 ? -16.775 -11.525 5.050 1.00 78.44 84 ALA A O 1
ATOM 613 N N . ALA A 1 85 ? -17.776 -12.679 6.701 1.00 78.19 85 ALA A N 1
ATOM 614 C CA . ALA A 1 85 ? -18.909 -11.772 6.867 1.00 78.19 85 ALA A CA 1
ATOM 615 C C . ALA A 1 85 ? -18.480 -10.349 7.272 1.00 78.19 85 ALA A C 1
ATOM 617 O O . ALA A 1 85 ? -18.981 -9.367 6.722 1.00 78.19 85 ALA A O 1
ATOM 618 N N . ALA A 1 86 ? -17.518 -10.207 8.191 1.00 80.69 86 ALA A N 1
ATOM 619 C CA . ALA A 1 86 ? -17.000 -8.897 8.584 1.00 80.69 86 ALA A CA 1
ATOM 620 C C . ALA A 1 86 ? -16.240 -8.212 7.435 1.00 80.69 86 ALA A C 1
ATOM 622 O O . ALA A 1 86 ? -16.390 -7.007 7.218 1.00 80.69 86 ALA A O 1
ATOM 623 N N . ARG A 1 87 ? -15.469 -8.976 6.650 1.00 83.38 87 ARG A N 1
ATOM 624 C CA . ARG A 1 87 ? -14.774 -8.461 5.457 1.00 83.38 87 ARG A CA 1
ATOM 625 C C . ARG A 1 87 ? -15.760 -8.021 4.377 1.00 83.38 87 ARG A C 1
ATOM 627 O O . ARG A 1 87 ? -15.550 -6.967 3.781 1.00 83.38 87 ARG A O 1
ATOM 634 N N . ALA A 1 88 ? -16.838 -8.775 4.162 1.00 81.44 88 ALA A N 1
ATOM 635 C CA . ALA A 1 88 ? -17.893 -8.423 3.215 1.00 81.44 88 ALA A CA 1
ATOM 636 C C . ALA A 1 88 ? -18.611 -7.127 3.622 1.00 81.44 88 ALA A C 1
ATOM 638 O O . ALA A 1 88 ? -18.739 -6.222 2.799 1.00 81.44 88 ALA A O 1
ATOM 639 N N . LYS A 1 89 ? -18.980 -6.983 4.903 1.00 84.81 89 LYS A N 1
ATOM 640 C CA . LYS A 1 89 ? -19.597 -5.756 5.440 1.00 84.81 89 LYS A CA 1
ATOM 641 C C . LYS A 1 89 ? -18.677 -4.540 5.306 1.00 84.81 89 LYS A C 1
ATOM 643 O O . LYS A 1 89 ? -19.114 -3.493 4.837 1.00 84.81 89 LYS A O 1
ATOM 648 N N . LEU A 1 90 ? -17.393 -4.680 5.644 1.00 83.81 90 LEU A N 1
ATOM 649 C CA . LEU A 1 90 ? -16.405 -3.609 5.463 1.00 83.81 90 LEU A CA 1
ATOM 650 C C . LEU A 1 90 ? -16.201 -3.257 3.988 1.00 83.81 90 LEU A C 1
ATOM 652 O O . LEU A 1 90 ? -16.114 -2.081 3.645 1.00 83.81 90 LEU A O 1
ATOM 656 N N . SER A 1 91 ? -16.132 -4.259 3.111 1.00 83.19 91 SER A N 1
ATOM 657 C CA . SER A 1 91 ? -16.002 -4.039 1.672 1.00 83.19 91 SER A CA 1
ATOM 658 C C . SER A 1 91 ? -17.215 -3.296 1.120 1.00 83.19 91 SER A C 1
ATOM 660 O O . SER A 1 91 ? -17.028 -2.302 0.427 1.00 83.19 91 SER A O 1
ATOM 662 N N . ALA A 1 92 ? -18.433 -3.704 1.483 1.00 82.50 92 ALA A N 1
ATOM 663 C CA . ALA A 1 92 ? -19.666 -3.025 1.094 1.00 82.50 92 ALA A CA 1
ATOM 664 C C . ALA A 1 92 ? -19.714 -1.580 1.617 1.00 82.50 92 ALA A C 1
ATOM 666 O O . ALA A 1 92 ? -19.969 -0.667 0.843 1.00 82.50 92 ALA A O 1
ATOM 667 N N . ALA A 1 93 ? -19.362 -1.354 2.887 1.00 82.25 93 ALA A N 1
ATOM 668 C CA . ALA A 1 93 ? -19.340 -0.021 3.496 1.00 82.25 93 ALA A CA 1
ATOM 669 C C . ALA A 1 93 ? -18.282 0.925 2.895 1.00 82.25 93 ALA A C 1
ATOM 671 O O . ALA A 1 93 ? -18.381 2.147 3.026 1.00 82.25 93 ALA A O 1
ATOM 672 N N . LEU A 1 94 ? -17.227 0.377 2.289 1.00 80.00 94 LEU A N 1
ATOM 673 C CA . LEU A 1 94 ? -16.176 1.143 1.617 1.00 80.00 94 LEU A CA 1
ATOM 674 C C . LEU A 1 94 ? -16.398 1.250 0.103 1.00 80.00 94 LEU A C 1
ATOM 676 O O . LEU A 1 94 ? -15.777 2.101 -0.541 1.00 80.00 94 LEU A O 1
ATOM 680 N N . ARG A 1 95 ? -17.266 0.415 -0.474 1.00 75.81 95 ARG A N 1
ATOM 681 C CA . ARG A 1 95 ? -17.606 0.435 -1.897 1.00 75.81 95 ARG A CA 1
ATOM 682 C C . ARG A 1 95 ? -18.430 1.690 -2.184 1.00 75.81 95 ARG A C 1
ATOM 684 O O . ARG A 1 95 ? -19.410 1.963 -1.509 1.00 75.81 95 ARG A O 1
ATOM 691 N N . GLY A 1 96 ? -17.987 2.491 -3.151 1.00 64.88 96 GLY A N 1
ATOM 692 C CA . GLY A 1 96 ? -18.648 3.749 -3.525 1.00 64.88 96 GLY A CA 1
ATOM 693 C C . GLY A 1 96 ? -18.194 4.992 -2.750 1.00 64.88 96 GLY A C 1
ATOM 694 O O . GLY A 1 96 ? -18.504 6.104 -3.171 1.00 64.88 96 GLY A O 1
ATOM 695 N N . LYS A 1 97 ? -17.387 4.861 -1.685 1.00 71.56 97 LYS A N 1
ATOM 696 C CA . LYS A 1 97 ? -16.773 6.036 -1.045 1.00 71.56 97 LYS A CA 1
ATOM 697 C C . LYS A 1 97 ? -15.727 6.639 -1.981 1.00 71.56 97 LYS A C 1
ATOM 699 O O . LYS A 1 97 ? -14.650 6.067 -2.170 1.00 71.56 97 LYS A O 1
ATOM 704 N N . LYS A 1 98 ? -16.042 7.801 -2.563 1.00 62.38 98 LYS A N 1
ATOM 705 C CA . LYS A 1 98 ? -15.107 8.573 -3.390 1.00 62.38 98 LYS A CA 1
ATOM 706 C C . LYS A 1 98 ? -13.909 8.960 -2.525 1.00 62.38 98 LYS A C 1
ATOM 708 O O . LYS A 1 98 ? -14.004 9.806 -1.641 1.00 62.38 98 LYS A O 1
ATOM 713 N N . ARG A 1 99 ? -12.767 8.313 -2.761 1.00 68.00 99 ARG A N 1
ATOM 714 C CA . ARG A 1 99 ? -11.487 8.787 -2.233 1.00 68.00 99 ARG A CA 1
ATOM 715 C C . ARG A 1 99 ? -11.155 10.054 -3.011 1.00 68.00 99 ARG A C 1
ATOM 717 O O . ARG A 1 99 ? -10.949 9.973 -4.220 1.00 68.00 99 ARG A O 1
ATOM 724 N N . GLY A 1 100 ? -11.175 11.200 -2.336 1.00 69.69 100 GLY A N 1
ATOM 725 C CA . GLY A 1 100 ? -10.794 12.473 -2.942 1.00 69.69 100 GLY A CA 1
ATOM 726 C C . GLY A 1 100 ? -9.392 12.406 -3.565 1.00 69.69 100 GLY A C 1
ATOM 727 O O . GLY A 1 100 ? -8.596 11.523 -3.215 1.00 69.69 100 GLY A O 1
ATOM 728 N N . PRO A 1 101 ? -9.075 13.309 -4.508 1.00 72.75 101 PRO A N 1
ATOM 729 C CA . PRO A 1 101 ? -7.753 13.360 -5.109 1.00 72.75 101 PRO A CA 1
ATOM 730 C C . PRO A 1 101 ? -6.699 13.550 -4.015 1.00 72.75 101 PRO A C 1
ATOM 732 O O . PRO A 1 101 ? -6.763 14.465 -3.201 1.00 72.75 101 PRO A O 1
ATOM 735 N N . MET A 1 102 ? -5.718 12.651 -3.991 1.00 72.81 102 MET A N 1
ATOM 736 C CA . MET A 1 102 ? -4.587 12.734 -3.072 1.00 72.81 102 MET A CA 1
ATOM 737 C C . MET A 1 102 ? -3.826 14.048 -3.318 1.00 72.81 102 MET A C 1
ATOM 739 O O . MET A 1 102 ? -3.492 14.342 -4.473 1.00 72.81 102 MET A O 1
ATOM 743 N N . SER A 1 103 ? -3.565 14.819 -2.254 1.00 79.06 103 SER A N 1
ATOM 744 C CA . SER A 1 103 ? -2.908 16.131 -2.350 1.00 79.06 103 SER A CA 1
ATOM 745 C C . SER A 1 103 ? -1.524 16.032 -3.003 1.00 79.06 103 SER A C 1
ATOM 747 O O . SER A 1 103 ? -0.871 14.981 -2.968 1.00 79.06 103 SER A O 1
ATOM 749 N N . ALA A 1 104 ? -1.067 17.127 -3.617 1.00 76.94 104 ALA A N 1
ATOM 750 C CA . ALA A 1 104 ? 0.242 17.188 -4.271 1.00 76.94 104 ALA A CA 1
ATOM 751 C C . ALA A 1 104 ? 1.383 16.851 -3.294 1.00 76.94 104 ALA A C 1
ATOM 753 O O . ALA A 1 104 ? 2.263 16.055 -3.619 1.00 76.94 104 ALA A O 1
ATOM 754 N N . GLU A 1 105 ? 1.303 17.347 -2.060 1.00 77.00 105 GLU A N 1
ATOM 755 C CA . GLU A 1 105 ? 2.264 17.037 -1.000 1.00 77.00 105 GLU A CA 1
ATOM 756 C C . GLU A 1 105 ? 2.284 15.554 -0.627 1.00 77.00 105 GLU A C 1
ATOM 758 O O . GLU A 1 105 ? 3.350 14.956 -0.470 1.00 77.00 105 GLU A O 1
ATOM 763 N N . ALA A 1 106 ? 1.112 14.924 -0.511 1.00 80.12 106 ALA A N 1
ATOM 764 C CA . ALA A 1 106 ? 1.028 13.502 -0.211 1.00 80.12 106 ALA A CA 1
ATOM 765 C C . ALA A 1 106 ? 1.637 12.669 -1.351 1.00 80.12 106 ALA A C 1
ATOM 767 O O . ALA A 1 106 ? 2.333 11.682 -1.098 1.00 80.12 106 ALA A O 1
ATOM 768 N N . LYS A 1 107 ? 1.430 13.083 -2.610 1.00 82.81 107 LYS A N 1
ATOM 769 C CA . LYS A 1 107 ? 2.058 12.451 -3.784 1.00 82.81 107 LYS A CA 1
ATOM 770 C C . LYS A 1 107 ? 3.572 12.630 -3.772 1.00 82.81 107 LYS A C 1
ATOM 772 O O . LYS A 1 107 ? 4.281 11.661 -4.039 1.00 82.81 107 LYS A O 1
ATOM 777 N N . ALA A 1 108 ? 4.066 13.814 -3.416 1.00 80.19 108 ALA A N 1
ATOM 778 C CA . ALA A 1 108 ? 5.494 14.090 -3.304 1.00 80.19 108 ALA A CA 1
ATOM 779 C C . ALA A 1 108 ? 6.154 13.229 -2.215 1.00 80.19 108 ALA A C 1
ATOM 781 O O . ALA A 1 108 ? 7.147 12.558 -2.494 1.00 80.19 108 ALA A O 1
ATOM 782 N N . LYS A 1 109 ? 5.553 13.150 -1.019 1.00 84.25 109 LYS A N 1
ATOM 783 C CA . LYS A 1 109 ? 6.030 12.307 0.096 1.00 84.25 109 LYS A CA 1
ATOM 784 C C . LYS A 1 109 ? 6.009 10.812 -0.244 1.00 84.25 109 LYS A C 1
ATOM 786 O O . LYS A 1 109 ? 6.927 10.073 0.109 1.00 84.25 109 LYS A O 1
ATOM 791 N N . LEU A 1 110 ? 4.973 10.342 -0.942 1.00 83.88 110 LEU A N 1
ATOM 792 C CA . LEU A 1 110 ? 4.913 8.951 -1.399 1.00 83.88 110 LEU A CA 1
ATOM 793 C C . LEU A 1 110 ? 5.984 8.676 -2.464 1.00 83.88 110 LEU A C 1
ATOM 795 O O . LEU A 1 110 ? 6.667 7.654 -2.404 1.00 83.88 110 LEU A O 1
ATOM 799 N N . SER A 1 111 ? 6.136 9.590 -3.422 1.00 82.19 111 SER A N 1
ATOM 800 C CA . SER A 1 111 ? 7.124 9.490 -4.494 1.00 82.19 111 SER A CA 1
ATOM 801 C C . SER A 1 111 ? 8.541 9.455 -3.933 1.00 82.19 111 SER A C 1
ATOM 803 O O . SER A 1 111 ? 9.284 8.535 -4.263 1.00 82.19 111 SER A O 1
ATOM 805 N N . SER A 1 112 ? 8.900 10.366 -3.022 1.00 81.50 112 SER A N 1
ATOM 806 C CA . SER A 1 112 ? 10.229 10.395 -2.397 1.00 81.50 112 SER A CA 1
ATOM 807 C C . SER A 1 112 ? 10.532 9.107 -1.632 1.00 81.50 112 SER A C 1
ATOM 809 O O . SER A 1 112 ? 11.600 8.531 -1.814 1.00 81.50 112 SER A O 1
ATOM 811 N N . LYS A 1 113 ? 9.566 8.579 -0.870 1.00 82.69 113 LYS A N 1
ATOM 812 C CA . LYS A 1 113 ? 9.722 7.319 -0.125 1.00 82.69 113 LYS A CA 1
ATOM 813 C C . LYS A 1 113 ? 9.882 6.090 -1.024 1.00 82.69 113 LYS A C 1
ATOM 815 O O . LYS A 1 113 ? 10.463 5.087 -0.609 1.00 82.69 113 LYS A O 1
ATOM 820 N N . LEU A 1 114 ? 9.314 6.114 -2.228 1.00 83.19 114 LEU A N 1
ATOM 821 C CA . LEU A 1 114 ? 9.393 5.003 -3.179 1.00 83.19 114 LEU A CA 1
ATOM 822 C C . LEU A 1 114 ? 10.564 5.137 -4.157 1.00 83.19 114 LEU A C 1
ATOM 824 O O . LEU A 1 114 ? 11.024 4.125 -4.695 1.00 83.19 114 LEU A O 1
ATOM 828 N N . LYS A 1 115 ? 11.066 6.353 -4.381 1.00 84.31 115 LYS A N 1
ATOM 829 C CA . LYS A 1 115 ? 12.184 6.619 -5.284 1.00 84.31 115 LYS A CA 1
ATOM 830 C C . LYS A 1 115 ? 13.448 5.945 -4.745 1.00 84.31 115 LYS A C 1
ATOM 832 O O . LYS A 1 115 ? 13.786 6.063 -3.576 1.00 84.31 115 LYS A O 1
ATOM 837 N N . GLY A 1 116 ? 14.121 5.175 -5.598 1.00 75.00 116 GLY A N 1
ATOM 838 C CA . GLY A 1 116 ? 15.357 4.465 -5.247 1.00 75.00 116 GLY A CA 1
ATOM 839 C C . GLY A 1 116 ? 15.182 3.117 -4.536 1.00 75.00 116 GLY A C 1
ATOM 840 O O . GLY A 1 116 ? 16.162 2.382 -4.409 1.00 75.00 116 GLY A O 1
ATOM 841 N N . ARG A 1 117 ? 13.966 2.712 -4.136 1.00 82.62 117 ARG A N 1
ATOM 842 C CA . ARG A 1 117 ? 13.756 1.380 -3.539 1.00 82.62 117 ARG A CA 1
ATOM 843 C C . ARG A 1 117 ? 13.985 0.281 -4.579 1.00 82.62 117 ARG A C 1
ATOM 845 O O . ARG A 1 117 ? 13.232 0.143 -5.543 1.00 82.62 117 ARG A O 1
ATOM 852 N N . LYS A 1 118 ? 15.013 -0.541 -4.361 1.00 80.56 118 LYS A N 1
ATOM 853 C CA . LYS A 1 118 ? 15.285 -1.738 -5.166 1.00 80.56 118 LYS A CA 1
ATOM 854 C C . LYS A 1 118 ? 14.463 -2.908 -4.620 1.00 80.56 118 LYS A C 1
ATOM 856 O O . LYS A 1 118 ? 14.497 -3.191 -3.429 1.00 80.56 118 LYS A O 1
ATOM 861 N N . MET A 1 119 ? 13.728 -3.602 -5.490 1.00 81.38 119 MET A N 1
ATOM 862 C CA . MET A 1 119 ? 13.115 -4.884 -5.117 1.00 81.38 119 MET A CA 1
ATOM 863 C C . MET A 1 119 ? 14.206 -5.926 -4.853 1.00 81.38 119 MET A C 1
ATOM 865 O O . MET A 1 119 ? 15.132 -6.022 -5.665 1.00 81.38 119 MET A O 1
ATOM 869 N N . SER A 1 120 ? 14.058 -6.706 -3.776 1.00 85.88 120 SER A N 1
ATOM 870 C CA . SER A 1 120 ? 14.939 -7.836 -3.458 1.00 85.88 120 SER A CA 1
ATOM 871 C C . SER A 1 120 ? 14.911 -8.901 -4.559 1.00 85.88 120 SER A C 1
ATOM 873 O O . SER A 1 120 ? 13.966 -8.963 -5.357 1.00 85.88 120 SER A O 1
ATOM 875 N N . ALA A 1 121 ? 15.950 -9.737 -4.610 1.00 83.62 121 ALA A N 1
ATOM 876 C CA . ALA A 1 121 ? 16.049 -10.829 -5.577 1.00 83.62 121 ALA A CA 1
ATOM 877 C C . ALA A 1 121 ? 14.828 -11.765 -5.497 1.00 83.62 121 ALA A C 1
ATOM 879 O O . ALA A 1 121 ? 14.186 -12.016 -6.518 1.00 83.62 121 ALA A O 1
ATOM 880 N N . ASP A 1 122 ? 14.411 -12.145 -4.288 1.00 86.12 122 ASP A N 1
ATOM 881 C CA . ASP A 1 122 ? 13.243 -13.007 -4.067 1.00 86.12 122 ASP A CA 1
ATOM 882 C C . ASP A 1 122 ? 11.933 -12.384 -4.545 1.00 86.12 122 ASP A C 1
ATOM 884 O O . ASP A 1 122 ? 11.101 -13.047 -5.168 1.00 86.12 122 ASP A O 1
ATOM 888 N N . ALA A 1 123 ? 11.732 -11.087 -4.287 1.00 85.56 123 ALA A N 1
ATOM 889 C CA . ALA A 1 123 ? 10.538 -10.382 -4.743 1.00 85.56 123 ALA A CA 1
ATOM 890 C C . ALA A 1 123 ? 10.482 -10.325 -6.277 1.00 85.56 123 ALA A C 1
ATOM 892 O O . ALA A 1 123 ? 9.416 -10.505 -6.874 1.00 85.56 123 ALA A O 1
ATOM 893 N N . ARG A 1 124 ? 11.636 -10.129 -6.929 1.00 87.88 124 ARG A N 1
ATOM 894 C CA . ARG A 1 124 ? 11.752 -10.175 -8.394 1.00 87.88 124 ARG A CA 1
ATOM 895 C C . ARG A 1 124 ? 11.484 -11.576 -8.936 1.00 87.88 124 ARG A C 1
ATOM 897 O O . ARG A 1 124 ? 10.756 -11.691 -9.920 1.00 87.88 124 ARG A O 1
ATOM 904 N N . ALA A 1 125 ? 12.018 -12.618 -8.301 1.00 84.94 125 ALA A N 1
ATOM 905 C CA . ALA A 1 125 ? 11.815 -14.006 -8.708 1.00 84.94 125 ALA A CA 1
ATOM 906 C C . ALA A 1 125 ? 10.333 -14.404 -8.625 1.00 84.94 125 ALA A C 1
ATOM 908 O O . ALA A 1 125 ? 9.769 -14.883 -9.610 1.00 84.94 125 ALA A O 1
ATOM 909 N N . LYS A 1 126 ? 9.662 -14.092 -7.509 1.00 89.06 126 LYS A N 1
ATOM 910 C CA . LYS A 1 126 ? 8.221 -14.339 -7.320 1.00 89.06 126 LYS A CA 1
ATOM 911 C C . LYS A 1 126 ? 7.365 -13.584 -8.339 1.00 89.06 126 LYS A C 1
ATOM 913 O O . LYS A 1 126 ? 6.442 -14.153 -8.926 1.00 89.06 126 LYS A O 1
ATOM 918 N N . LEU A 1 127 ? 7.679 -12.311 -8.592 1.00 87.06 127 LEU A N 1
ATOM 919 C CA . LEU A 1 127 ? 6.974 -11.520 -9.602 1.00 87.06 127 LEU A CA 1
ATOM 920 C C . LEU A 1 127 ? 7.185 -12.087 -11.013 1.00 87.06 127 LEU A C 1
ATOM 922 O O . LEU A 1 127 ? 6.231 -12.169 -11.785 1.00 87.06 127 LEU A O 1
ATOM 926 N N . SER A 1 128 ? 8.415 -12.491 -11.333 1.00 85.50 128 SER A N 1
ATOM 927 C CA . SER A 1 128 ? 8.766 -13.108 -12.613 1.00 85.50 128 SER A CA 1
ATOM 928 C C . SER A 1 128 ? 8.000 -14.413 -12.823 1.00 85.50 128 SER A C 1
ATOM 930 O O . SER A 1 128 ? 7.328 -14.556 -13.841 1.00 85.50 128 SER A O 1
ATOM 932 N N . ALA A 1 129 ? 7.997 -15.310 -11.832 1.00 85.75 129 ALA A N 1
ATOM 933 C CA . ALA A 1 129 ? 7.255 -16.569 -11.876 1.00 85.75 129 ALA A CA 1
ATOM 934 C C . ALA A 1 129 ? 5.753 -16.342 -12.111 1.00 85.75 129 ALA A C 1
ATOM 936 O O . ALA A 1 129 ? 5.171 -16.945 -13.006 1.00 85.75 129 ALA A O 1
ATOM 937 N N . ARG A 1 130 ? 5.144 -15.385 -11.397 1.00 86.06 130 ARG A N 1
ATOM 938 C CA . ARG A 1 130 ? 3.722 -15.031 -11.561 1.00 86.06 130 ARG A CA 1
ATOM 939 C C . ARG A 1 130 ? 3.383 -14.445 -12.937 1.00 86.06 130 ARG A C 1
ATOM 941 O O . ARG A 1 130 ? 2.222 -14.467 -13.351 1.00 86.06 130 ARG A O 1
ATOM 948 N N . MET A 1 131 ? 4.353 -13.829 -13.606 1.00 83.00 131 MET A N 1
ATOM 949 C CA . MET A 1 131 ? 4.165 -13.209 -14.921 1.00 83.00 131 MET A CA 1
ATOM 950 C C . MET A 1 131 ? 4.587 -14.125 -16.074 1.00 83.00 131 MET A C 1
ATOM 952 O O . MET A 1 131 ? 4.180 -13.884 -17.213 1.00 83.00 131 MET A O 1
ATOM 956 N N . LYS A 1 132 ? 5.368 -15.173 -15.796 1.00 82.38 132 LYS A N 1
ATOM 957 C CA . LYS A 1 132 ? 5.773 -16.187 -16.770 1.00 82.38 132 LYS A CA 1
ATOM 958 C C . LYS A 1 132 ? 4.524 -16.918 -17.277 1.00 82.38 132 LYS A C 1
ATOM 960 O O . LYS A 1 132 ? 3.658 -17.293 -16.500 1.00 82.38 132 LYS A O 1
ATOM 965 N N . GLY A 1 133 ? 4.394 -17.048 -18.596 1.00 71.38 133 GLY A N 1
ATOM 966 C CA . GLY A 1 133 ? 3.255 -17.724 -19.236 1.00 71.38 133 GLY A CA 1
ATOM 967 C C . GLY A 1 133 ? 2.005 -16.864 -19.468 1.00 71.38 133 GLY A C 1
ATOM 968 O O . GLY A 1 133 ? 1.119 -17.280 -20.211 1.00 71.38 133 GLY A O 1
ATOM 969 N N . LYS A 1 134 ? 1.927 -15.635 -18.936 1.00 77.38 134 LYS A N 1
ATOM 970 C CA . LYS A 1 134 ? 0.811 -14.730 -19.260 1.00 77.38 134 LYS A CA 1
ATOM 971 C C . LYS A 1 134 ? 0.948 -14.211 -20.691 1.00 77.38 134 LYS A C 1
ATOM 973 O O . LYS A 1 134 ? 1.792 -13.354 -20.967 1.00 77.38 134 LYS A O 1
ATOM 978 N N . LYS A 1 135 ? 0.101 -14.712 -21.597 1.00 70.94 135 LYS A N 1
ATOM 979 C CA . LYS A 1 135 ? 0.005 -14.218 -22.976 1.00 70.94 135 LYS A CA 1
ATOM 980 C C . LYS A 1 135 ? -0.404 -12.744 -22.939 1.00 70.94 135 LYS A C 1
ATOM 982 O O . LYS A 1 135 ? -1.488 -12.396 -22.480 1.00 70.94 135 LYS A O 1
ATOM 987 N N . ARG A 1 136 ? 0.482 -11.860 -23.401 1.00 70.94 136 ARG A N 1
ATOM 988 C CA . ARG A 1 136 ? 0.107 -10.475 -23.698 1.00 70.94 136 ARG A CA 1
ATOM 989 C C . ARG A 1 136 ? -0.695 -10.514 -24.995 1.00 70.94 136 ARG A C 1
ATOM 991 O O . ARG A 1 136 ? -0.157 -10.945 -26.010 1.00 70.94 136 ARG A O 1
ATOM 998 N N . GLY A 1 137 ? -1.966 -10.118 -24.943 1.00 73.06 137 GLY A N 1
ATOM 999 C CA . GLY A 1 137 ? -2.798 -9.996 -26.141 1.00 73.06 137 GLY A CA 1
ATOM 1000 C C . GLY A 1 137 ? -2.184 -9.029 -27.165 1.00 73.06 137 GLY A C 1
ATOM 1001 O O . GLY A 1 137 ? -1.304 -8.231 -26.809 1.00 73.06 137 GLY A O 1
ATOM 1002 N N . PRO A 1 138 ? -2.615 -9.090 -28.437 1.00 75.94 138 PRO A N 1
ATOM 1003 C CA . PRO A 1 138 ? -2.142 -8.166 -29.456 1.00 75.94 138 PRO A CA 1
ATOM 1004 C C . PRO A 1 138 ? -2.422 -6.726 -29.018 1.00 75.94 138 PRO A C 1
ATOM 1006 O O . PRO A 1 138 ? -3.524 -6.372 -28.604 1.00 75.94 138 PRO A O 1
ATOM 1009 N N . MET A 1 139 ? -1.392 -5.886 -29.081 1.00 76.19 139 MET A N 1
ATOM 1010 C CA . MET A 1 139 ? -1.524 -4.468 -28.767 1.00 76.19 139 MET A CA 1
ATOM 1011 C C . MET A 1 139 ? -2.485 -3.821 -29.774 1.00 76.19 139 MET A C 1
ATOM 1013 O O . MET A 1 139 ? -2.261 -3.942 -30.979 1.00 76.19 139 MET A O 1
ATOM 1017 N N . SER A 1 140 ? -3.530 -3.138 -29.292 1.00 80.81 140 SER A N 1
ATOM 1018 C CA . SER A 1 140 ? -4.563 -2.559 -30.161 1.00 80.81 140 SER A CA 1
ATOM 1019 C C . SER A 1 140 ? -3.985 -1.574 -31.184 1.00 80.81 140 SER A C 1
ATOM 1021 O O . SER A 1 140 ? -2.990 -0.885 -30.918 1.00 80.81 140 SER A O 1
ATOM 1023 N N . ALA A 1 141 ? -4.628 -1.474 -32.352 1.00 78.31 141 ALA A N 1
ATOM 1024 C CA . ALA A 1 141 ? -4.209 -0.581 -33.435 1.00 78.31 141 ALA A CA 1
ATOM 1025 C C . ALA A 1 141 ? -4.103 0.884 -32.971 1.00 78.31 141 ALA A C 1
ATOM 1027 O O . ALA A 1 141 ? -3.105 1.547 -33.252 1.00 78.31 141 ALA A O 1
ATOM 1028 N N . ALA A 1 142 ? -5.053 1.349 -32.155 1.00 80.00 142 ALA A N 1
ATOM 1029 C CA . ALA A 1 142 ? -5.035 2.686 -31.559 1.00 80.00 142 ALA A CA 1
ATOM 1030 C C . ALA A 1 142 ? -3.803 2.924 -30.664 1.00 80.00 142 ALA A C 1
ATOM 1032 O O . ALA A 1 142 ? -3.153 3.971 -30.730 1.00 80.00 142 ALA A O 1
ATOM 1033 N N . THR A 1 143 ? -3.419 1.931 -29.857 1.00 81.69 143 THR A N 1
ATOM 1034 C CA . THR A 1 143 ? -2.212 2.016 -29.017 1.00 81.69 143 THR A CA 1
ATOM 1035 C C . THR A 1 143 ? -0.949 2.039 -29.877 1.00 81.69 143 THR A C 1
ATOM 1037 O O . THR A 1 143 ? -0.013 2.792 -29.595 1.00 81.69 143 THR A O 1
ATOM 1040 N N . ARG A 1 144 ? -0.926 1.259 -30.965 1.00 83.81 144 ARG A N 1
ATOM 1041 C CA . ARG A 1 144 ? 0.189 1.231 -31.922 1.00 83.81 144 ARG A CA 1
ATOM 1042 C C . ARG A 1 144 ? 0.342 2.567 -32.643 1.00 83.81 144 ARG A C 1
ATOM 1044 O O . ARG A 1 144 ? 1.465 3.054 -32.739 1.00 83.81 144 ARG A O 1
ATOM 1051 N N . ALA A 1 145 ? -0.758 3.184 -33.065 1.00 82.12 145 ALA A N 1
ATOM 1052 C CA . ALA A 1 145 ? -0.759 4.499 -33.698 1.00 82.12 145 ALA A CA 1
ATOM 1053 C C . ALA A 1 145 ? -0.243 5.596 -32.749 1.00 82.12 145 ALA A C 1
ATOM 1055 O O . ALA A 1 145 ? 0.645 6.359 -33.125 1.00 82.12 145 ALA A O 1
ATOM 1056 N N . ARG A 1 146 ? -0.702 5.618 -31.487 1.00 86.12 146 ARG A N 1
ATOM 1057 C CA . ARG A 1 146 ? -0.225 6.578 -30.465 1.00 86.12 146 ARG A CA 1
ATOM 1058 C C . ARG A 1 146 ? 1.258 6.416 -30.126 1.00 86.12 146 ARG A C 1
ATOM 1060 O O . ARG A 1 146 ? 1.941 7.397 -29.840 1.00 86.12 146 ARG A O 1
ATOM 1067 N N . LEU A 1 147 ? 1.770 5.186 -30.115 1.00 84.94 147 LEU A N 1
ATOM 1068 C CA . LEU A 1 147 ? 3.200 4.939 -29.907 1.00 84.94 147 LEU A CA 1
ATOM 1069 C C . LEU A 1 147 ? 4.021 5.336 -31.135 1.00 84.94 147 LEU A C 1
ATOM 1071 O O . LEU A 1 147 ? 5.083 5.938 -30.983 1.00 84.94 147 LEU A O 1
ATOM 1075 N N . ALA A 1 148 ? 3.527 5.039 -32.338 1.00 83.12 148 ALA A N 1
ATOM 1076 C CA . ALA A 1 148 ? 4.179 5.420 -33.583 1.00 83.12 148 ALA A CA 1
ATOM 1077 C C . ALA A 1 148 ? 4.272 6.945 -33.727 1.00 83.12 148 ALA A C 1
ATOM 1079 O O . ALA A 1 148 ? 5.350 7.441 -34.043 1.00 83.12 148 ALA A O 1
ATOM 1080 N N . SER A 1 149 ? 3.207 7.693 -33.422 1.00 82.56 149 SER A N 1
ATOM 1081 C CA . SER A 1 149 ? 3.224 9.161 -33.478 1.00 82.56 149 SER A CA 1
ATOM 1082 C C . SER A 1 149 ? 4.215 9.770 -32.484 1.00 82.56 149 SER A C 1
ATOM 1084 O O . SER A 1 149 ? 5.014 10.615 -32.870 1.00 82.56 149 SER A O 1
ATOM 1086 N N . LYS A 1 150 ? 4.269 9.272 -31.240 1.00 83.62 150 LYS A N 1
ATOM 1087 C CA . LYS A 1 150 ? 5.250 9.716 -30.225 1.00 83.62 150 LYS A CA 1
ATOM 1088 C C . LYS A 1 150 ? 6.710 9.425 -30.582 1.00 83.62 150 LYS A C 1
ATOM 1090 O O . LYS A 1 150 ? 7.617 10.036 -30.013 1.00 83.62 150 LYS A O 1
ATOM 1095 N N . LEU A 1 151 ? 6.950 8.434 -31.436 1.00 80.06 151 LEU A N 1
ATOM 1096 C CA . LEU A 1 151 ? 8.287 8.043 -31.886 1.00 80.06 151 LEU A CA 1
ATOM 1097 C C . LEU A 1 151 ? 8.656 8.671 -33.236 1.00 80.06 151 LEU A C 1
ATOM 1099 O O . LEU A 1 151 ? 9.843 8.738 -33.562 1.00 80.06 151 LEU A O 1
ATOM 1103 N N . LYS A 1 152 ? 7.670 9.141 -34.006 1.00 77.12 152 LYS A N 1
ATOM 1104 C CA . LYS A 1 152 ? 7.874 9.822 -35.285 1.00 77.12 152 LYS A CA 1
ATOM 1105 C C . LYS A 1 152 ? 8.607 11.143 -35.024 1.00 77.12 152 LYS A C 1
ATOM 1107 O O . LYS A 1 152 ? 8.204 11.923 -34.172 1.00 77.12 152 LYS A O 1
ATOM 1112 N N . GLY A 1 153 ? 9.733 11.351 -35.705 1.00 67.19 153 GLY A N 1
ATOM 1113 C CA . GLY A 1 153 ? 10.566 12.555 -35.563 1.00 67.19 153 GLY A CA 1
ATOM 1114 C C . GLY A 1 153 ? 11.687 12.475 -34.518 1.00 67.19 153 GLY A C 1
ATOM 1115 O O . GLY A 1 153 ? 12.582 13.318 -34.531 1.00 67.19 153 GLY A O 1
ATOM 1116 N N . LYS A 1 154 ? 11.736 11.443 -33.662 1.00 73.69 154 LYS A N 1
ATOM 1117 C CA . LYS A 1 154 ? 12.882 11.254 -32.755 1.00 73.69 154 LYS A CA 1
ATOM 1118 C C . LYS A 1 154 ? 14.086 10.725 -33.536 1.00 73.69 154 LYS A C 1
ATOM 1120 O O . LYS A 1 154 ? 14.160 9.530 -33.831 1.00 73.69 154 LYS A O 1
ATOM 1125 N N . LYS A 1 155 ? 15.038 11.607 -33.867 1.00 67.12 155 LYS A N 1
ATOM 1126 C CA . LYS A 1 155 ? 16.325 11.219 -34.465 1.00 67.12 155 LYS A CA 1
ATOM 1127 C C . LYS A 1 155 ? 17.047 10.280 -33.496 1.00 67.12 155 LYS A C 1
ATOM 1129 O O . LYS A 1 155 ? 17.437 10.673 -32.401 1.00 67.12 155 LYS A O 1
ATOM 1134 N N . ARG A 1 156 ? 17.203 9.013 -33.884 1.00 69.50 156 ARG A N 1
ATOM 1135 C CA . ARG A 1 156 ? 18.105 8.096 -33.183 1.00 69.50 156 ARG A CA 1
ATOM 1136 C C . ARG A 1 156 ? 19.523 8.534 -33.535 1.00 69.50 156 ARG A C 1
ATOM 1138 O O . ARG A 1 156 ? 19.885 8.484 -34.707 1.00 69.50 156 ARG A O 1
ATOM 1145 N N . GLY A 1 157 ? 20.284 8.994 -32.544 1.00 71.81 157 GLY A N 1
ATOM 1146 C CA . GLY A 1 157 ? 21.697 9.320 -32.731 1.00 71.81 157 GLY A CA 1
ATOM 1147 C C . GLY A 1 157 ? 22.484 8.122 -33.285 1.00 71.81 157 GLY A C 1
ATOM 1148 O O . GLY A 1 157 ? 22.028 6.975 -33.169 1.00 71.81 157 GLY A O 1
ATOM 1149 N N . PRO A 1 158 ? 23.648 8.357 -33.913 1.00 76.12 158 PRO A N 1
ATOM 1150 C CA . PRO A 1 158 ? 24.465 7.282 -34.451 1.00 76.12 158 PRO A CA 1
ATOM 1151 C C . PRO A 1 158 ? 24.849 6.306 -33.333 1.00 76.12 158 PRO A C 1
ATOM 1153 O O . PRO A 1 158 ? 25.433 6.676 -32.320 1.00 76.12 158 PRO A O 1
ATOM 1156 N N . MET A 1 159 ? 24.498 5.032 -33.514 1.00 75.69 159 MET A N 1
ATOM 1157 C CA . MET A 1 159 ? 24.900 3.977 -32.586 1.00 75.69 159 MET A CA 1
ATOM 1158 C C . MET A 1 159 ? 26.422 3.816 -32.633 1.00 75.69 159 MET A C 1
ATOM 1160 O O . MET A 1 159 ? 26.964 3.581 -33.719 1.00 75.69 159 MET A O 1
ATOM 1164 N N . SER A 1 160 ? 27.081 3.913 -31.473 1.00 81.12 160 SER A N 1
ATOM 1165 C CA . SER A 1 160 ? 28.541 3.815 -31.358 1.00 81.12 160 SER A CA 1
ATOM 1166 C C . SER A 1 160 ? 29.079 2.489 -31.907 1.00 81.12 160 SER A C 1
ATOM 1168 O O . SER A 1 160 ? 28.392 1.459 -31.896 1.00 81.12 160 SER A O 1
ATOM 1170 N N . ALA A 1 161 ? 30.330 2.496 -32.376 1.00 80.00 161 ALA A N 1
ATOM 1171 C CA . ALA A 1 161 ? 30.993 1.306 -32.912 1.00 80.00 161 ALA A CA 1
ATOM 1172 C C . ALA A 1 161 ? 31.035 0.157 -31.885 1.00 80.00 161 ALA A C 1
ATOM 1174 O O . ALA A 1 161 ? 30.729 -0.986 -32.221 1.00 80.00 161 ALA A O 1
ATOM 1175 N N . ALA A 1 162 ? 31.281 0.472 -30.610 1.00 80.75 162 ALA A N 1
ATOM 1176 C CA . ALA A 1 162 ? 31.254 -0.502 -29.519 1.00 80.75 162 ALA A CA 1
ATOM 1177 C C . ALA A 1 162 ? 29.863 -1.136 -29.319 1.00 80.75 162 ALA A C 1
ATOM 1179 O O . ALA A 1 162 ? 29.747 -2.346 -29.117 1.00 80.75 162 ALA A O 1
ATOM 1180 N N . ALA A 1 163 ? 28.785 -0.351 -29.419 1.00 81.62 163 ALA A N 1
ATOM 1181 C CA . ALA A 1 163 ? 27.421 -0.875 -29.334 1.00 81.62 163 ALA A CA 1
ATOM 1182 C C . ALA A 1 163 ? 27.069 -1.763 -30.543 1.00 81.62 163 ALA A C 1
ATOM 1184 O O . ALA A 1 163 ? 26.427 -2.805 -30.380 1.00 81.62 163 ALA A O 1
ATOM 1185 N N . ARG A 1 164 ? 27.544 -1.403 -31.744 1.00 82.00 164 ARG A N 1
ATOM 1186 C CA . ARG A 1 164 ? 27.434 -2.238 -32.956 1.00 82.00 164 ARG A CA 1
ATOM 1187 C C . ARG A 1 164 ? 28.173 -3.563 -32.807 1.00 82.00 164 ARG A C 1
ATOM 1189 O O . ARG A 1 164 ? 27.593 -4.600 -33.120 1.00 82.00 164 ARG A O 1
ATOM 1196 N N . ALA A 1 165 ? 29.394 -3.546 -32.280 1.00 81.75 165 ALA A N 1
ATOM 1197 C CA . ALA A 1 165 ? 30.186 -4.751 -32.052 1.00 81.75 165 ALA A CA 1
ATOM 1198 C C . ALA A 1 165 ? 29.509 -5.700 -31.048 1.00 81.75 165 ALA A C 1
ATOM 1200 O O . ALA A 1 165 ? 29.326 -6.879 -31.347 1.00 81.75 165 ALA A O 1
ATOM 1201 N N . LYS A 1 166 ? 29.023 -5.180 -29.911 1.00 86.56 166 LYS A N 1
ATOM 1202 C CA . LYS A 1 166 ? 28.291 -5.972 -28.901 1.00 86.56 166 LYS A CA 1
ATOM 1203 C C . LYS A 1 166 ? 27.003 -6.584 -29.459 1.00 86.56 166 LYS A C 1
ATOM 1205 O O . LYS A 1 166 ? 26.690 -7.743 -29.189 1.00 86.56 166 LYS A O 1
ATOM 1210 N N . MET A 1 167 ? 26.255 -5.823 -30.260 1.00 82.81 167 MET A N 1
ATOM 1211 C CA . MET A 1 167 ? 25.046 -6.328 -30.913 1.00 82.81 167 MET A CA 1
ATOM 1212 C C . MET A 1 167 ? 25.371 -7.408 -31.951 1.00 82.81 167 MET A C 1
ATOM 1214 O O . MET A 1 167 ? 24.685 -8.428 -31.989 1.00 82.81 167 MET A O 1
ATOM 1218 N N . SER A 1 168 ? 26.425 -7.209 -32.747 1.00 82.06 168 SER A N 1
ATOM 1219 C CA . SER A 1 168 ? 26.898 -8.181 -33.737 1.00 82.06 168 SER A CA 1
ATOM 1220 C C . SER A 1 168 ? 27.336 -9.487 -33.072 1.00 82.06 168 SER A C 1
ATOM 1222 O O . SER A 1 168 ? 26.844 -10.550 -33.440 1.00 82.06 168 SER A O 1
ATOM 1224 N N . ALA A 1 169 ? 28.147 -9.415 -32.012 1.00 83.06 169 ALA A N 1
ATOM 1225 C CA . ALA A 1 169 ? 28.581 -10.581 -31.243 1.00 83.06 169 ALA A CA 1
ATOM 1226 C C . ALA A 1 169 ? 27.396 -11.361 -30.649 1.00 83.06 169 ALA A C 1
ATOM 1228 O O . ALA A 1 169 ? 27.331 -12.577 -30.780 1.00 83.06 169 ALA A O 1
ATOM 1229 N N . ARG A 1 170 ? 26.394 -10.665 -30.091 1.00 83.62 170 ARG A N 1
ATOM 1230 C CA . ARG A 1 170 ? 25.175 -11.292 -29.543 1.00 83.62 170 ARG A CA 1
ATOM 1231 C C . ARG A 1 170 ? 24.286 -11.955 -30.604 1.00 83.62 170 ARG A C 1
ATOM 1233 O O . ARG A 1 170 ? 23.427 -12.774 -30.263 1.00 83.62 170 ARG A O 1
ATOM 1240 N N . MET A 1 171 ? 24.407 -11.538 -31.861 1.00 79.25 171 MET A N 1
ATOM 1241 C CA . MET A 1 171 ? 23.641 -12.083 -32.985 1.00 79.25 171 MET A CA 1
ATOM 1242 C C . MET A 1 171 ? 24.424 -13.140 -33.770 1.00 79.25 171 MET A C 1
ATOM 1244 O O . MET A 1 171 ? 23.807 -13.958 -34.453 1.00 79.25 171 MET A O 1
ATOM 1248 N N . LYS A 1 172 ? 25.754 -13.165 -33.645 1.00 73.75 172 LYS A N 1
ATOM 1249 C CA . LYS A 1 172 ? 26.618 -14.201 -34.207 1.00 73.75 172 LYS A CA 1
ATOM 1250 C C . LYS A 1 172 ? 26.242 -15.548 -33.573 1.00 73.75 172 LYS A C 1
ATOM 1252 O O . LYS A 1 172 ? 26.160 -15.663 -32.357 1.00 73.75 172 LYS A O 1
ATOM 1257 N N . GLY A 1 173 ? 25.919 -16.538 -34.403 1.00 65.06 173 GLY A N 1
ATOM 1258 C CA . GLY A 1 173 ? 25.500 -17.877 -33.959 1.00 65.06 173 GLY A CA 1
ATOM 1259 C C . GLY A 1 173 ? 23.995 -18.068 -33.734 1.00 65.06 173 GLY A C 1
ATOM 1260 O O . GLY A 1 173 ? 23.538 -19.203 -33.621 1.00 65.06 173 GLY A O 1
ATOM 1261 N N . LYS A 1 174 ? 23.176 -17.005 -33.748 1.00 71.56 174 LYS A N 1
ATOM 1262 C CA . LYS A 1 174 ? 21.715 -17.174 -33.743 1.00 71.56 174 LYS A CA 1
ATOM 1263 C C . LYS A 1 174 ? 21.251 -17.559 -35.141 1.00 71.56 174 LYS A C 1
ATOM 1265 O O . LYS A 1 174 ? 21.193 -16.706 -36.028 1.00 71.56 174 LYS A O 1
ATOM 1270 N N . LYS A 1 175 ? 20.895 -18.834 -35.333 1.00 58.81 175 LYS A N 1
ATOM 1271 C CA . LYS A 1 175 ? 20.187 -19.286 -36.536 1.00 58.81 175 LYS A CA 1
ATOM 1272 C C . LYS A 1 175 ? 18.938 -18.414 -36.683 1.00 58.81 175 LYS A C 1
ATOM 1274 O O . LYS A 1 175 ? 18.058 -18.419 -35.824 1.00 58.81 175 LYS A O 1
ATOM 1279 N N . ARG A 1 176 ? 18.883 -17.606 -37.745 1.00 61.66 176 ARG A N 1
ATOM 1280 C CA . ARG A 1 176 ? 17.628 -16.968 -38.158 1.00 61.66 176 ARG A CA 1
ATOM 1281 C C . ARG A 1 176 ? 16.639 -18.118 -38.368 1.00 61.66 176 ARG A C 1
ATOM 1283 O O . ARG A 1 176 ? 17.061 -19.096 -38.986 1.00 61.66 176 ARG A O 1
ATOM 1290 N N . PRO A 1 177 ? 15.388 -18.057 -37.883 1.00 57.38 177 PRO A N 1
ATOM 1291 C CA . PRO A 1 177 ? 14.393 -19.041 -38.282 1.00 57.38 177 PRO A CA 1
ATOM 1292 C C . PRO A 1 177 ? 14.291 -18.955 -39.805 1.00 57.38 177 PRO A C 1
ATOM 1294 O O . PRO A 1 177 ? 13.804 -17.971 -40.364 1.00 57.38 177 PRO A O 1
ATOM 1297 N N . HIS A 1 178 ? 14.913 -19.920 -40.475 1.00 52.66 178 HIS A N 1
ATOM 1298 C CA . HIS A 1 178 ? 14.892 -20.025 -41.915 1.00 52.66 178 HIS A CA 1
ATOM 1299 C C . HIS A 1 178 ? 13.457 -20.380 -42.279 1.00 52.66 178 HIS A C 1
ATOM 1301 O O . HIS A 1 178 ? 12.897 -21.336 -41.752 1.00 52.66 178 HIS A O 1
ATOM 1307 N N . HIS A 1 179 ? 12.861 -19.600 -43.179 1.00 52.09 179 HIS A N 1
ATOM 1308 C CA . HIS A 1 179 ? 11.734 -20.075 -43.964 1.00 52.09 179 HIS A CA 1
ATOM 1309 C C . HIS A 1 179 ? 12.150 -21.422 -44.564 1.00 52.09 179 HIS A C 1
ATOM 1311 O O . HIS A 1 179 ? 13.025 -21.454 -45.430 1.00 52.09 179 HIS A O 1
ATOM 1317 N N . ALA A 1 180 ? 11.566 -22.511 -44.069 1.00 48.28 180 ALA A N 1
ATOM 1318 C CA . ALA A 1 180 ? 11.968 -23.884 -44.363 1.00 48.28 180 ALA A CA 1
ATOM 1319 C C . ALA A 1 180 ? 11.808 -24.295 -45.844 1.00 48.28 180 ALA A C 1
ATOM 1321 O O . ALA A 1 180 ? 12.196 -25.389 -46.213 1.00 48.28 180 ALA A O 1
ATOM 1322 N N . ASN A 1 181 ? 11.332 -23.402 -46.720 1.00 51.91 181 ASN A N 1
ATOM 1323 C CA . ASN A 1 181 ? 11.077 -23.675 -48.138 1.00 51.91 181 ASN A CA 1
ATOM 1324 C C . ASN A 1 181 ? 11.965 -22.863 -49.091 1.00 51.91 181 ASN A C 1
ATOM 1326 O O . ASN A 1 181 ? 11.507 -22.373 -50.126 1.00 51.91 181 ASN A O 1
ATOM 1330 N N . ARG A 1 182 ? 13.246 -22.674 -48.765 1.00 52.41 182 ARG A N 1
ATOM 1331 C CA . ARG A 1 182 ? 14.208 -22.109 -49.724 1.00 52.41 182 ARG A CA 1
ATOM 1332 C C . ARG A 1 182 ? 15.430 -23.011 -49.836 1.00 52.41 182 ARG A C 1
ATOM 1334 O O . ARG A 1 182 ? 16.494 -22.680 -49.324 1.00 52.41 182 ARG A O 1
ATOM 1341 N N . SER A 1 183 ? 15.263 -24.150 -50.512 1.00 40.97 183 SER A N 1
ATOM 1342 C CA . SER A 1 183 ? 16.390 -24.978 -50.949 1.00 40.97 183 SER A CA 1
ATOM 1343 C C . SER A 1 183 ? 17.397 -24.111 -51.717 1.00 40.97 183 SER A C 1
ATOM 1345 O O . SER A 1 183 ? 16.986 -23.372 -52.626 1.00 40.97 183 SER A O 1
ATOM 1347 N N . PRO A 1 184 ? 18.696 -24.169 -51.376 1.00 51.84 184 PRO A N 1
ATOM 1348 C CA . PRO A 1 184 ? 19.743 -23.488 -52.122 1.00 51.84 184 PRO A CA 1
ATOM 1349 C C . PRO A 1 184 ? 19.880 -24.188 -53.479 1.00 51.84 184 PRO A C 1
ATOM 1351 O O . PRO A 1 184 ? 20.527 -25.213 -53.606 1.00 51.84 184 PRO A O 1
ATOM 1354 N N . GLY A 1 185 ? 19.156 -23.681 -54.475 1.00 49.34 185 GLY A N 1
ATOM 1355 C CA . GLY A 1 185 ? 19.045 -24.297 -55.801 1.00 49.34 185 GLY A CA 1
ATOM 1356 C C . GLY A 1 185 ? 17.827 -23.807 -56.581 1.00 49.34 185 GLY A C 1
ATOM 1357 O O . GLY A 1 185 ? 17.892 -23.625 -57.791 1.00 49.34 185 GLY A O 1
ATOM 1358 N N . ARG A 1 186 ? 16.734 -23.428 -55.900 1.00 50.22 186 ARG A N 1
ATOM 1359 C CA . ARG A 1 186 ? 15.588 -22.766 -56.551 1.00 50.22 186 ARG A CA 1
ATOM 1360 C C . ARG A 1 186 ? 15.781 -21.253 -56.598 1.00 50.22 186 ARG A C 1
ATOM 1362 O O . ARG A 1 186 ? 15.055 -20.484 -55.959 1.00 50.22 186 ARG A O 1
ATOM 1369 N N . ARG A 1 187 ? 16.748 -20.784 -57.391 1.00 48.44 187 ARG A N 1
ATOM 1370 C CA . ARG A 1 187 ? 16.657 -19.423 -57.934 1.00 48.44 187 ARG A CA 1
ATOM 1371 C C . ARG A 1 187 ? 15.444 -19.456 -58.861 1.00 48.44 187 ARG A C 1
ATOM 1373 O O . ARG A 1 187 ? 15.545 -20.008 -59.946 1.00 48.44 187 ARG A O 1
ATOM 1380 N N . ARG A 1 188 ? 14.284 -18.949 -58.414 1.00 56.53 188 ARG A N 1
ATOM 1381 C CA . ARG A 1 188 ? 13.116 -18.757 -59.294 1.00 56.53 188 ARG A CA 1
ATOM 1382 C C . ARG A 1 188 ? 13.647 -18.053 -60.541 1.00 56.53 188 ARG A C 1
ATOM 1384 O O . ARG A 1 188 ? 14.101 -16.911 -60.429 1.00 56.53 188 ARG A O 1
ATOM 1391 N N . GLN A 1 189 ? 13.691 -18.757 -61.670 1.00 54.38 189 GLN A N 1
ATOM 1392 C CA . GLN A 1 189 ? 14.062 -18.156 -62.938 1.00 54.38 189 GLN A CA 1
ATOM 1393 C C . GLN A 1 189 ? 12.931 -17.191 -63.266 1.00 54.38 189 GLN A C 1
ATOM 1395 O O . GLN A 1 189 ? 11.832 -17.576 -63.648 1.00 54.38 189 GLN A O 1
ATOM 1400 N N . VAL A 1 190 ? 13.149 -15.922 -62.942 1.00 61.47 190 VAL A N 1
ATOM 1401 C CA . VAL A 1 190 ? 12.222 -14.859 -63.294 1.00 61.47 190 VAL A CA 1
ATOM 1402 C C . VAL A 1 190 ? 12.392 -14.673 -64.794 1.00 61.47 190 VAL A C 1
ATOM 1404 O O . VAL A 1 190 ? 13.484 -14.293 -65.217 1.00 61.47 190 VAL A O 1
ATOM 1407 N N . SER A 1 191 ? 11.353 -14.975 -65.580 1.00 71.00 191 SER A N 1
ATOM 1408 C CA . SER A 1 191 ? 11.389 -14.795 -67.036 1.00 71.00 191 SER A CA 1
ATOM 1409 C C . SER A 1 191 ? 11.835 -13.377 -67.387 1.00 71.00 191 SER A C 1
ATOM 1411 O O . SER A 1 191 ? 11.577 -12.435 -66.626 1.00 71.00 191 SER A O 1
ATOM 1413 N N . ALA A 1 192 ? 12.497 -13.205 -68.533 1.00 66.69 192 ALA A N 1
ATOM 1414 C CA . ALA A 1 192 ? 12.962 -11.894 -68.989 1.00 66.69 192 ALA A CA 1
ATOM 1415 C C . ALA A 1 192 ? 11.829 -10.851 -68.963 1.00 66.69 192 ALA A C 1
ATOM 1417 O O . ALA A 1 192 ? 12.027 -9.746 -68.465 1.00 66.69 192 ALA A O 1
ATOM 1418 N N . ALA A 1 193 ? 10.610 -11.252 -69.340 1.00 66.81 193 ALA A N 1
ATOM 1419 C CA . ALA A 1 193 ? 9.405 -10.428 -69.253 1.00 66.81 193 ALA A CA 1
ATOM 1420 C C . ALA A 1 193 ? 9.063 -9.999 -67.815 1.00 66.81 193 ALA A C 1
ATOM 1422 O O . ALA A 1 193 ? 8.763 -8.836 -67.551 1.00 66.81 193 ALA A O 1
ATOM 1423 N N . THR A 1 194 ? 9.148 -10.913 -66.849 1.00 71.06 194 THR A N 1
ATOM 1424 C CA . THR A 1 194 ? 8.889 -10.587 -65.437 1.00 71.06 194 THR A CA 1
ATOM 1425 C C . THR A 1 194 ? 9.998 -9.704 -64.857 1.00 71.06 194 THR A C 1
ATOM 1427 O O . THR A 1 194 ? 9.734 -8.814 -64.044 1.00 71.06 194 THR A O 1
ATOM 1430 N N . ARG A 1 195 ? 11.243 -9.895 -65.307 1.00 70.12 195 ARG A N 1
ATOM 1431 C CA . ARG A 1 195 ? 12.388 -9.061 -64.930 1.00 70.12 195 ARG A CA 1
ATOM 1432 C C . ARG A 1 195 ? 12.281 -7.653 -65.528 1.00 70.12 195 ARG A C 1
ATOM 1434 O O . ARG A 1 195 ? 12.583 -6.701 -64.815 1.0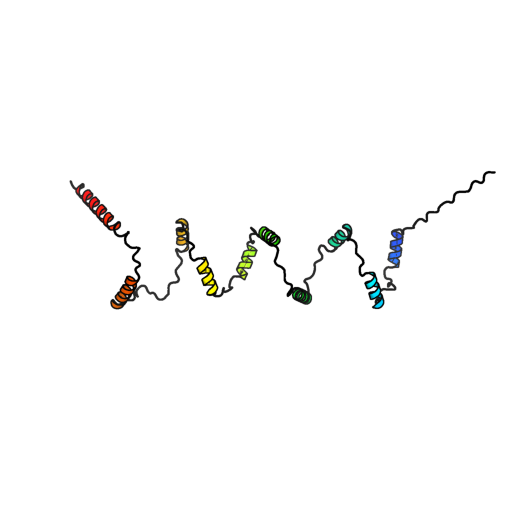0 70.12 195 ARG A O 1
ATOM 1441 N N . ALA A 1 196 ? 11.781 -7.524 -66.758 1.00 64.94 196 ALA A N 1
ATOM 1442 C CA . ALA A 1 196 ? 11.503 -6.251 -67.425 1.00 64.94 196 ALA A CA 1
ATOM 1443 C C . ALA A 1 196 ? 10.351 -5.486 -66.748 1.00 64.94 196 ALA A C 1
ATOM 1445 O O . ALA A 1 196 ? 10.472 -4.302 -66.439 1.00 64.94 196 ALA A O 1
ATOM 1446 N N . LYS A 1 197 ? 9.260 -6.174 -66.389 1.00 71.25 197 LYS A N 1
ATOM 1447 C CA . LYS A 1 197 ? 8.151 -5.574 -65.620 1.00 71.25 197 LYS A CA 1
ATOM 1448 C C . LYS A 1 197 ? 8.612 -5.078 -64.243 1.00 71.25 197 LYS A C 1
ATOM 1450 O O . LYS A 1 197 ? 8.226 -3.997 -63.799 1.00 71.25 197 LYS A O 1
ATOM 1455 N N . LEU A 1 198 ? 9.480 -5.838 -63.569 1.00 64.44 198 LEU A N 1
ATOM 1456 C CA . LEU A 1 198 ? 10.089 -5.425 -62.301 1.00 64.44 198 LEU A CA 1
ATOM 1457 C C . LEU A 1 198 ? 11.094 -4.280 -62.468 1.00 64.44 198 LEU A C 1
ATOM 1459 O O . LEU A 1 198 ? 11.147 -3.419 -61.590 1.00 64.44 198 LEU A O 1
ATOM 1463 N N . SER A 1 199 ? 11.868 -4.237 -63.558 1.00 62.53 199 SER A N 1
ATOM 1464 C CA . SER A 1 199 ? 12.812 -3.144 -63.804 1.00 62.53 199 SER A CA 1
ATOM 1465 C C . SER A 1 199 ? 12.086 -1.835 -64.072 1.00 62.53 199 SER A C 1
ATOM 1467 O O . SER A 1 199 ? 12.450 -0.851 -63.445 1.00 62.53 199 SER A O 1
ATOM 1469 N N . VAL A 1 200 ? 11.013 -1.832 -64.870 1.00 61.31 200 VAL A N 1
ATOM 1470 C CA . VAL A 1 200 ? 10.181 -0.634 -65.105 1.00 61.31 200 VAL A CA 1
ATOM 1471 C C . VAL A 1 200 ? 9.559 -0.129 -63.795 1.00 61.31 200 VAL A C 1
ATOM 1473 O O . VAL A 1 200 ? 9.575 1.063 -63.489 1.00 61.31 200 VAL A O 1
ATOM 1476 N N . ARG A 1 201 ? 9.092 -1.049 -62.941 1.00 58.38 201 ARG A N 1
ATOM 1477 C CA . ARG A 1 201 ? 8.526 -0.702 -61.626 1.00 58.38 201 ARG A CA 1
ATOM 1478 C C . ARG A 1 201 ? 9.564 -0.147 -60.639 1.00 58.38 201 ARG A C 1
ATOM 1480 O O . ARG A 1 201 ? 9.204 0.586 -59.718 1.00 58.38 201 ARG A O 1
ATOM 1487 N N . LEU A 1 202 ? 10.838 -0.510 -60.802 1.00 54.50 202 LEU A N 1
ATOM 1488 C CA . LEU A 1 202 ? 11.948 -0.055 -59.958 1.00 54.50 202 LEU A CA 1
ATOM 1489 C C . LEU A 1 202 ? 12.628 1.210 -60.499 1.00 54.50 202 LEU A C 1
ATOM 1491 O O . LEU A 1 202 ? 13.109 2.012 -59.697 1.00 54.50 202 LEU A O 1
ATOM 1495 N N . THR A 1 203 ? 12.631 1.426 -61.816 1.00 56.38 203 THR A N 1
ATOM 1496 C CA . THR A 1 203 ? 13.113 2.667 -62.440 1.00 56.38 203 THR A CA 1
ATOM 1497 C C . THR A 1 203 ? 12.137 3.821 -62.218 1.00 56.38 203 THR A C 1
ATOM 1499 O O . THR A 1 203 ? 12.587 4.933 -61.965 1.00 56.38 203 THR A O 1
ATOM 1502 N N . GLY A 1 204 ? 10.825 3.560 -62.156 1.00 51.06 204 GLY A N 1
ATOM 1503 C CA . GLY A 1 204 ? 9.812 4.573 -61.815 1.00 51.06 204 GLY A CA 1
ATOM 1504 C C . GLY A 1 204 ? 9.768 5.005 -60.337 1.00 51.06 204 GLY A C 1
ATOM 1505 O O . GLY A 1 204 ? 9.051 5.936 -59.990 1.00 51.06 204 GLY A O 1
ATOM 1506 N N . ARG A 1 205 ? 10.520 4.351 -59.436 1.00 48.78 205 ARG A N 1
ATOM 1507 C CA . ARG A 1 205 ? 10.600 4.702 -57.998 1.00 48.78 205 ARG A CA 1
ATOM 1508 C C . ARG A 1 205 ? 11.976 5.217 -57.571 1.00 48.78 205 ARG A C 1
ATOM 1510 O O . ARG A 1 205 ? 12.319 5.166 -56.387 1.00 48.78 205 ARG A O 1
ATOM 1517 N N . HIS A 1 206 ? 12.781 5.713 -58.507 1.00 41.72 206 HIS A N 1
ATOM 1518 C CA . HIS A 1 206 ? 14.038 6.371 -58.165 1.00 41.72 206 HIS A CA 1
ATOM 1519 C C . HIS A 1 206 ? 13.798 7.852 -57.850 1.00 41.72 206 HIS A C 1
ATOM 1521 O O . HIS A 1 206 ? 13.579 8.659 -58.743 1.00 41.72 206 HIS A O 1
ATOM 1527 N N . HIS A 1 207 ? 13.865 8.213 -56.564 1.00 42.38 207 HIS A N 1
ATOM 1528 C CA . HIS A 1 207 ? 14.073 9.605 -56.162 1.00 42.38 207 HIS A CA 1
ATOM 1529 C C . HIS A 1 207 ? 15.400 10.103 -56.769 1.00 42.38 207 HIS A C 1
ATOM 1531 O O . HIS A 1 207 ? 16.447 9.491 -56.506 1.00 42.38 207 HIS A O 1
ATOM 1537 N N . PRO A 1 208 ? 15.402 11.197 -57.550 1.00 45.72 208 PRO A N 1
ATOM 1538 C CA . PRO A 1 208 ? 16.610 11.744 -58.145 1.00 45.72 208 PRO A CA 1
ATOM 1539 C C . PRO A 1 208 ? 17.368 12.525 -57.066 1.00 45.72 208 PRO A C 1
ATOM 1541 O O . PRO A 1 208 ? 17.235 13.732 -56.944 1.00 45.72 208 PRO A O 1
ATOM 1544 N N . GLY A 1 209 ? 18.127 11.831 -56.214 1.00 46.72 209 GLY A N 1
ATOM 1545 C CA . GLY A 1 209 ? 18.834 12.521 -55.127 1.00 46.72 209 GLY A CA 1
ATOM 1546 C C . GLY A 1 209 ? 20.028 11.814 -54.495 1.00 46.72 209 GLY A C 1
ATOM 1547 O O . GLY A 1 209 ? 20.728 12.432 -53.708 1.00 46.72 209 GLY A O 1
ATOM 1548 N N . HIS A 1 210 ? 20.320 10.545 -54.814 1.00 52.00 210 HIS A N 1
ATOM 1549 C CA . HIS A 1 210 ? 21.324 9.801 -54.031 1.00 52.00 210 HIS A CA 1
ATOM 1550 C C . HIS A 1 210 ? 22.295 8.909 -54.820 1.00 52.00 210 HIS A C 1
ATOM 1552 O O . HIS A 1 210 ? 22.820 7.937 -54.277 1.00 52.00 210 HIS A O 1
ATOM 1558 N N . ARG A 1 211 ? 22.604 9.232 -56.087 1.00 46.84 211 ARG A N 1
ATOM 1559 C CA . ARG A 1 211 ? 23.680 8.548 -56.848 1.00 46.84 211 ARG A CA 1
ATOM 1560 C C . ARG A 1 211 ? 24.526 9.442 -57.776 1.00 46.84 211 ARG A C 1
ATOM 1562 O O . ARG A 1 211 ? 25.093 8.949 -58.746 1.00 46.84 211 ARG A O 1
ATOM 1569 N N . ARG A 1 212 ? 24.719 10.726 -57.458 1.00 47.59 212 ARG A N 1
ATOM 1570 C CA . ARG A 1 212 ? 25.796 11.556 -58.043 1.00 47.59 212 ARG A CA 1
ATOM 1571 C C . ARG A 1 212 ? 26.807 11.906 -56.948 1.00 47.59 212 ARG A C 1
ATOM 1573 O O . ARG A 1 212 ? 26.701 12.936 -56.311 1.00 47.59 212 ARG A O 1
ATOM 1580 N N . GLY A 1 213 ? 27.751 11.006 -56.676 1.00 43.47 213 GLY A N 1
ATOM 1581 C CA . GLY A 1 213 ? 28.831 11.281 -55.712 1.00 43.47 213 GLY A CA 1
ATOM 1582 C C . GLY A 1 213 ? 29.855 10.156 -55.573 1.00 43.47 213 GLY A C 1
ATOM 1583 O O . GLY A 1 213 ? 31.052 10.402 -55.533 1.00 43.47 213 GLY A O 1
ATOM 1584 N N . HIS A 1 214 ? 29.424 8.893 -55.631 1.00 45.47 214 HIS A N 1
ATOM 1585 C CA . HIS A 1 214 ? 30.322 7.760 -55.351 1.00 45.47 214 HIS A CA 1
ATOM 1586 C C . HIS A 1 214 ? 30.914 7.041 -56.575 1.00 45.47 214 HIS A C 1
ATOM 1588 O O . HIS A 1 214 ? 31.644 6.067 -56.407 1.00 45.47 214 HIS A O 1
ATOM 1594 N N . ARG A 1 215 ? 30.654 7.499 -57.812 1.00 42.66 215 ARG A N 1
ATOM 1595 C CA . ARG A 1 215 ? 31.200 6.852 -59.028 1.00 42.66 215 ARG A CA 1
ATOM 1596 C C . ARG A 1 215 ? 32.416 7.564 -59.641 1.00 42.66 215 ARG A C 1
ATOM 1598 O O . ARG A 1 215 ? 33.128 6.929 -60.412 1.00 42.66 215 ARG A O 1
ATOM 1605 N N . LYS A 1 216 ? 32.707 8.820 -59.266 1.00 40.97 216 LYS A N 1
ATOM 1606 C CA . LYS A 1 216 ? 33.916 9.534 -59.734 1.00 40.97 216 LYS A CA 1
ATOM 1607 C C . LYS A 1 216 ? 35.174 9.210 -58.907 1.00 40.97 216 LYS A C 1
ATOM 1609 O O . LYS A 1 216 ? 36.262 9.167 -59.466 1.00 40.97 216 LYS A O 1
ATOM 1614 N N . VAL A 1 217 ? 35.039 8.832 -57.632 1.00 48.75 217 VAL A N 1
ATOM 1615 C CA . VAL A 1 217 ? 36.199 8.556 -56.750 1.00 48.75 217 VAL A CA 1
ATOM 1616 C C . VAL A 1 217 ? 36.823 7.162 -56.970 1.00 48.75 217 VAL A C 1
ATOM 1618 O O . VAL A 1 217 ? 37.979 6.928 -56.628 1.00 48.75 217 VAL A O 1
ATOM 1621 N N . LEU A 1 218 ? 36.107 6.229 -57.611 1.00 46.03 218 LEU A N 1
ATOM 1622 C CA . LEU A 1 218 ? 36.604 4.864 -57.864 1.00 46.03 218 LEU A CA 1
ATOM 1623 C C . LEU A 1 218 ? 37.198 4.649 -59.267 1.00 46.03 218 LEU A C 1
ATOM 1625 O O . LEU A 1 218 ? 37.843 3.625 -59.491 1.00 46.03 218 LEU A O 1
ATOM 1629 N N . ARG A 1 219 ? 37.033 5.599 -60.203 1.00 46.59 219 ARG A N 1
ATOM 1630 C CA . ARG A 1 219 ? 37.725 5.558 -61.508 1.00 46.59 219 ARG A CA 1
ATOM 1631 C C . ARG A 1 219 ? 39.095 6.249 -61.477 1.00 46.59 219 ARG A C 1
ATOM 1633 O O . ARG A 1 219 ? 40.013 5.739 -62.108 1.00 46.59 219 ARG A O 1
ATOM 1640 N N . GLY A 1 220 ? 39.280 7.297 -60.665 1.00 42.75 220 GLY A N 1
ATOM 1641 C CA . GLY A 1 220 ? 40.589 7.951 -60.488 1.00 42.75 220 GLY A CA 1
ATOM 1642 C C . GLY A 1 220 ? 41.623 7.081 -59.758 1.00 42.75 220 GLY A C 1
ATOM 1643 O O . GLY A 1 220 ? 42.771 6.980 -60.181 1.00 42.75 220 GLY A O 1
ATOM 1644 N N . ARG A 1 221 ? 41.207 6.343 -58.716 1.00 48.91 221 ARG A N 1
ATOM 1645 C CA . ARG A 1 221 ? 42.118 5.468 -57.947 1.00 48.91 221 ARG A CA 1
ATOM 1646 C C . ARG A 1 221 ? 42.573 4.207 -58.695 1.00 48.91 221 ARG A C 1
ATOM 1648 O O . ARG A 1 221 ? 43.623 3.669 -58.365 1.00 48.91 221 ARG A O 1
ATOM 1655 N N . ARG A 1 222 ? 41.832 3.744 -59.713 1.00 45.97 222 ARG A N 1
ATOM 1656 C CA . ARG A 1 222 ? 42.246 2.599 -60.551 1.00 45.97 222 ARG A CA 1
ATOM 1657 C C . ARG A 1 222 ? 43.297 2.964 -61.603 1.00 45.97 222 ARG A C 1
ATOM 1659 O O . ARG A 1 222 ? 44.068 2.088 -61.980 1.00 45.97 222 ARG A O 1
ATOM 1666 N N . HIS A 1 223 ? 43.365 4.223 -62.042 1.00 46.16 223 HIS A N 1
ATOM 1667 C CA . HIS A 1 223 ? 44.407 4.661 -62.976 1.00 46.16 223 HIS A CA 1
ATOM 1668 C C . HIS A 1 223 ? 45.745 4.928 -62.285 1.00 46.16 223 HIS A C 1
ATOM 1670 O O . HIS A 1 223 ? 46.776 4.541 -62.824 1.00 46.16 223 HIS A O 1
ATOM 1676 N N . HIS A 1 224 ? 45.735 5.472 -61.065 1.00 48.78 224 HIS A N 1
ATOM 1677 C CA . HIS A 1 224 ? 46.972 5.778 -60.339 1.00 48.78 224 HIS A CA 1
ATOM 1678 C C . HIS A 1 224 ? 47.739 4.532 -59.858 1.00 48.78 224 HIS A C 1
ATOM 1680 O O . HIS A 1 224 ? 48.963 4.527 -59.843 1.00 48.78 224 HIS A O 1
ATOM 1686 N N . TYR A 1 225 ? 47.049 3.430 -59.542 1.00 45.03 225 TYR A N 1
ATOM 1687 C CA . TYR A 1 225 ? 47.724 2.174 -59.176 1.00 45.03 225 TYR A CA 1
ATOM 1688 C C . TYR A 1 225 ? 48.257 1.384 -60.383 1.00 45.03 225 TYR A C 1
ATOM 1690 O O . TYR A 1 225 ? 49.178 0.587 -60.225 1.00 45.03 225 TYR A O 1
ATOM 1698 N N . ARG A 1 226 ? 47.728 1.604 -61.597 1.00 49.03 226 ARG A N 1
ATOM 1699 C CA . ARG A 1 226 ? 48.231 0.940 -62.815 1.00 49.03 226 ARG A CA 1
ATOM 1700 C C . ARG A 1 226 ? 49.488 1.606 -63.379 1.00 49.03 226 ARG A C 1
ATOM 1702 O O . ARG A 1 226 ? 50.329 0.901 -63.927 1.00 49.03 226 ARG A O 1
ATOM 1709 N N . THR A 1 227 ? 49.648 2.920 -63.224 1.00 52.06 227 THR A N 1
ATOM 1710 C CA . THR A 1 227 ? 50.850 3.639 -63.684 1.00 52.06 227 THR A CA 1
ATOM 1711 C C . THR A 1 227 ? 52.057 3.402 -62.776 1.00 52.06 227 THR A C 1
ATOM 1713 O O . THR A 1 227 ? 53.146 3.165 -63.287 1.00 52.06 227 THR A O 1
ATOM 1716 N N . VAL A 1 228 ? 51.868 3.356 -61.452 1.00 53.81 228 VAL A N 1
ATOM 1717 C CA . VAL A 1 228 ? 52.972 3.164 -60.486 1.00 53.81 228 VAL A CA 1
ATOM 1718 C C . VAL A 1 228 ? 53.557 1.743 -60.519 1.00 53.81 228 VAL A C 1
ATOM 1720 O O . VAL A 1 228 ? 54.749 1.559 -60.283 1.00 53.81 228 VAL A O 1
ATOM 1723 N N . ILE A 1 229 ? 52.757 0.724 -60.856 1.00 53.06 229 ILE A N 1
ATOM 1724 C CA . ILE A 1 229 ? 53.267 -0.651 -60.998 1.00 53.06 229 ILE A CA 1
ATOM 1725 C C . ILE A 1 229 ? 54.090 -0.794 -62.288 1.00 53.06 229 ILE A C 1
ATOM 1727 O O . ILE A 1 229 ? 55.137 -1.436 -62.264 1.00 53.06 229 ILE A O 1
ATOM 1731 N N . ARG A 1 230 ? 53.680 -0.143 -63.388 1.00 49.84 230 ARG A N 1
ATOM 1732 C CA . ARG A 1 230 ? 54.360 -0.256 -64.691 1.00 49.84 230 ARG A CA 1
ATOM 1733 C C . ARG A 1 230 ? 55.727 0.447 -64.712 1.00 49.84 230 ARG A C 1
ATOM 1735 O O . ARG A 1 230 ? 56.653 -0.070 -65.332 1.00 49.84 230 ARG A O 1
ATOM 1742 N N . THR A 1 231 ? 55.880 1.560 -63.988 1.00 51.66 231 THR A N 1
ATOM 1743 C CA . THR A 1 231 ? 57.157 2.295 -63.873 1.00 51.66 231 THR A CA 1
ATOM 1744 C C . THR A 1 231 ? 58.147 1.662 -62.892 1.00 51.66 231 THR A C 1
ATOM 1746 O O . THR A 1 231 ? 59.356 1.825 -63.051 1.00 51.66 231 THR A O 1
ATOM 1749 N N . ARG A 1 232 ? 57.678 0.885 -61.904 1.00 49.03 232 ARG A N 1
ATOM 1750 C CA . ARG A 1 232 ? 58.560 0.099 -61.019 1.00 49.03 232 ARG A CA 1
ATOM 1751 C C . ARG A 1 232 ? 59.114 -1.159 -61.690 1.00 49.03 232 ARG A C 1
ATOM 1753 O O . ARG A 1 232 ? 60.239 -1.546 -61.395 1.00 49.03 232 ARG A O 1
ATOM 1760 N N . SER A 1 233 ? 58.368 -1.772 -62.610 1.00 47.41 233 SER A N 1
ATOM 1761 C CA . SER A 1 233 ? 58.833 -2.942 -63.371 1.00 47.41 233 SER A CA 1
ATOM 1762 C C . SER A 1 233 ? 59.870 -2.614 -64.455 1.00 47.41 233 SER A C 1
ATOM 1764 O O . SER A 1 233 ? 60.688 -3.472 -64.768 1.00 47.41 233 SER A O 1
ATOM 1766 N N . SER A 1 234 ? 59.889 -1.391 -65.000 1.00 50.66 234 SER A N 1
ATOM 1767 C CA . SER A 1 234 ? 60.867 -0.980 -66.025 1.00 50.66 234 SER A CA 1
ATOM 1768 C C . SER A 1 234 ? 62.201 -0.482 -65.454 1.00 50.66 234 SER A C 1
ATOM 1770 O O . SER A 1 234 ? 63.196 -0.475 -66.167 1.00 50.66 234 SER A O 1
ATOM 1772 N N . ARG A 1 235 ? 62.251 -0.098 -64.170 1.00 53.25 235 ARG A N 1
ATOM 1773 C CA . ARG A 1 235 ? 63.487 0.313 -63.471 1.00 53.25 235 ARG A CA 1
ATOM 1774 C C . ARG A 1 235 ? 64.260 -0.837 -62.816 1.00 53.25 235 ARG A C 1
ATOM 1776 O O . ARG A 1 235 ? 65.310 -0.597 -62.246 1.00 53.25 235 ARG A O 1
ATOM 1783 N N . ARG A 1 236 ? 63.743 -2.069 -62.874 1.00 50.47 236 ARG A N 1
ATOM 1784 C CA . ARG A 1 236 ? 64.370 -3.268 -62.284 1.00 50.47 236 ARG A CA 1
ATOM 1785 C C . ARG A 1 236 ? 64.925 -4.242 -63.339 1.00 50.47 236 ARG A C 1
ATOM 1787 O O . ARG A 1 236 ? 65.228 -5.380 -63.005 1.0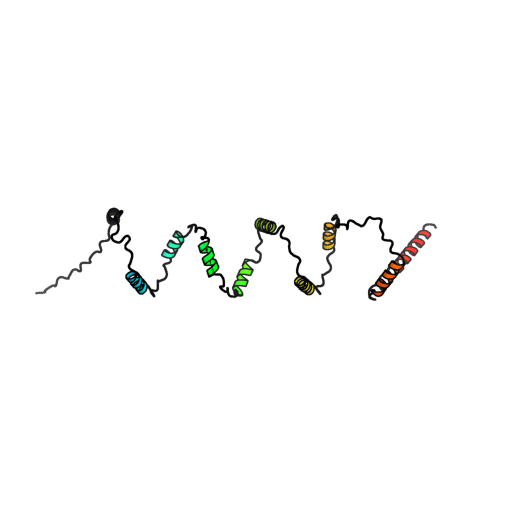0 50.47 236 ARG A O 1
ATOM 1794 N N . ARG A 1 237 ? 64.977 -3.819 -64.610 1.00 51.81 237 ARG A N 1
ATOM 1795 C CA . ARG A 1 237 ? 65.492 -4.577 -65.771 1.00 51.81 237 ARG A CA 1
ATOM 1796 C C . ARG A 1 237 ? 66.407 -3.721 -66.671 1.00 51.81 237 ARG A C 1
ATOM 1798 O O . ARG A 1 237 ? 66.403 -3.885 -67.886 1.00 51.81 237 ARG A O 1
ATOM 1805 N N . ARG A 1 238 ? 67.141 -2.784 -66.079 1.00 44.09 238 ARG A N 1
ATOM 1806 C CA . ARG A 1 238 ? 68.318 -2.145 -66.674 1.00 44.09 238 ARG A CA 1
ATOM 1807 C C . ARG A 1 238 ? 69.433 -2.201 -65.651 1.00 44.09 238 ARG A C 1
ATOM 1809 O O . ARG A 1 238 ? 69.078 -2.078 -64.456 1.00 44.09 238 ARG A O 1
#

Sequence (238 aa):
MAYGTPAAQTTQKKRRTLTAAAKKKISARQTGKKHPHKGHATTASAKAKISAALKGRKHGPVSAATRAKLSAALRGKKRGPLSAAARAKLSAALRGKKRGPMSAEAKAKLSSKLKGRKMSADARAKLSARMKGKKRGPMSAATRARLASKLKGKKRGPMSAAARAKMSARMKGKKRPHHANRSPGRRRQVSAATRAKLSVRLTGRHHPGHRRGHRKVLRGRRHHYRTVIRTRSSRRRR

Radius of gyration: 49.29 Å; chains: 1; bounding box: 105×62×158 Å

Organism: NCBI:txid3231513

InterPro domains:
  IPR003611 Nuclease associated modular domain 3 [PF07460] (16-51)
  IPR003611 Nuclease associated modular domain 3 [PF07460] (63-78)
  IPR003611 Nuclease associated modular domain 3 [PF07460] (82-111)
  IPR003611 Nuclease associated modular domain 3 [PF07460] (116-135)
  IPR003611 Nuclease associated modular domain 3 [PF07460] (158-177)
  IPR003611 Nuclease associated modular domain 3 [SM00496] (14-30)
  IPR003611 Nuclease associated modular domain 3 [SM00496] (38-54)
  IPR003611 Nuclease associated modular domain 3 [SM00496] (58-74)
  IPR003611 Nuclease associated modular domain 3 [SM00496] (78-94)
  IPR003611 Nuclease associated modular domain 3 [SM00496] (98-114)
  IPR003611 Nuclease associated modular domain 3 [SM00496] (115-131)
  IPR003611 Nuclease associated modular domain 3 [SM00496] (155-171)
  IPR003611 Nuclease associated modular domain 3 [SM00496] (186-202)

Secondary structure (DSSP, 8-state):
----PPP---------PPPHHHHHHHHHHHTTPPPTTTTPPPPHHHHHHHHHHHTT--PPPPPHHHHHHHHHHHTT--PPPPPHHHHHHHHHHHTT---PPPPHHHHHHHHHHHTT-PPPHHHHHHHHHHHTT--PPPPPHHHHHHHHHHHTT---PPPPHHHHHHHHHHHTT------TT--TT------HHHHHHHHHHHHTT--TTSSSSSSSHHHHHHHHHHHHHHHHHHTT--

pLDDT: mean 70.49, std 14.2, range [40.97, 89.06]

Foldseek 3Di:
DDDDDDDDDDDDPDDDDDDPVRVVVVVVVCPPDDDPCVPDDDDPVNVVVVCVVPPPDDDPDDDPVRVVVVCVVPPPPDDDPDDPVRVVVVCVVCPPPDPPPDDPVNVVVVCVVPPPDDDDPVRVVVVCVVCPPPDDPPDDPVNVVVVCVVCPPPDDPDDDPVNVVVVVVVCVPPDDPDPPPDDPPPPPPQPPVNVVVVVVVVVVPDDPDPPDPPPVVVVVVVVVVVVVVVVVVVVVPD